Protein AF-0000000070113893 (afdb_homodimer)

Nearest PDB structures (foldseek):
  5xe2-assembly1_A-2  TM=9.029E-01  e=1.747E-07  Mycobacterium tuberculosis H37Rv
  5xe3-assembly1_A  TM=9.022E-01  e=3.429E-07  Mycobacterium tuberculosis H37Rv
  6kyt-assembly2_H  TM=8.142E-01  e=1.243E-06  Mycobacterium tuberculosis H37Rv
  9g2a-assembly1_B  TM=8.245E-01  e=2.158E-06  Staphylococcus aureus subsp. aureus N315
  6a6x-assembly1_B  TM=7.907E-01  e=2.295E-06  Mycobacterium tuberculosis

Structure (mmCIF, N/CA/C/O backbone):
data_AF-0000000070113893-model_v1
#
loop_
_entity.id
_entity.type
_entity.pdbx_description
1 polymer 'mRNA interferase MazF'
#
loop_
_atom_site.group_PDB
_atom_site.id
_atom_site.type_symbol
_atom_site.label_atom_id
_atom_site.label_alt_id
_atom_site.label_comp_id
_atom_site.label_asym_id
_atom_site.label_entity_id
_atom_site.label_seq_id
_atom_site.pdbx_PDB_ins_code
_atom_site.Cartn_x
_atom_site.Cartn_y
_atom_site.Cartn_z
_atom_site.occupancy
_atom_site.B_iso_or_equiv
_atom_site.auth_seq_id
_atom_site.auth_comp_id
_atom_site.auth_asym_id
_atom_site.auth_atom_id
_atom_site.pdbx_PDB_model_num
ATOM 1 N N . MET A 1 1 ? -12.641 7.242 7.609 1 94.5 1 MET A N 1
ATOM 2 C CA . MET A 1 1 ? -11.414 7.66 6.93 1 94.5 1 MET A CA 1
ATOM 3 C C . MET A 1 1 ? -11.633 7.766 5.426 1 94.5 1 MET A C 1
ATOM 5 O O . MET A 1 1 ? -12.039 6.793 4.781 1 94.5 1 MET A O 1
ATOM 9 N N . ARG A 1 2 ? -11.516 9.023 4.98 1 97.25 2 ARG A N 1
ATOM 10 C CA . ARG A 1 2 ? -11.656 9.273 3.551 1 97.25 2 ARG A CA 1
ATOM 11 C C . ARG A 1 2 ? -10.312 9.656 2.93 1 97.25 2 ARG A C 1
ATOM 13 O O . ARG A 1 2 ? -9.461 10.25 3.594 1 97.25 2 ARG A O 1
ATOM 20 N N . ARG A 1 3 ? -10.258 9.297 1.606 1 98.62 3 ARG A N 1
ATOM 21 C CA . ARG A 1 3 ? -9.023 9.625 0.893 1 98.62 3 ARG A CA 1
ATOM 22 C C . ARG A 1 3 ? -8.711 11.109 1.008 1 98.62 3 ARG A C 1
ATOM 24 O O . ARG A 1 3 ? -9.586 11.953 0.825 1 98.62 3 ARG A O 1
ATOM 31 N N . GLY A 1 4 ? -7.484 11.383 1.354 1 98.62 4 GLY A N 1
ATOM 32 C CA . GLY A 1 4 ? -7.039 12.766 1.475 1 98.62 4 GLY A CA 1
ATOM 33 C C . GLY A 1 4 ? -7.168 13.312 2.885 1 98.62 4 GLY A C 1
ATOM 34 O O . GLY A 1 4 ? -6.656 14.391 3.186 1 98.62 4 GLY A O 1
ATOM 35 N N . GLU A 1 5 ? -7.832 12.609 3.756 1 98.56 5 GLU A N 1
ATOM 36 C CA . GLU A 1 5 ? -7.965 13.062 5.137 1 98.56 5 GLU A CA 1
ATOM 37 C C . GLU A 1 5 ? -6.676 12.82 5.922 1 98.56 5 GLU A C 1
ATOM 39 O O . GLU A 1 5 ? -5.98 11.828 5.691 1 98.56 5 GLU A O 1
ATOM 44 N N . ILE A 1 6 ? -6.43 13.703 6.848 1 98.44 6 ILE A N 1
ATOM 45 C CA . ILE A 1 6 ? -5.363 13.555 7.828 1 98.44 6 ILE A CA 1
ATOM 46 C C . ILE A 1 6 ? -5.957 13.18 9.18 1 98.44 6 ILE A C 1
ATOM 48 O O . ILE A 1 6 ? -6.914 13.797 9.641 1 98.44 6 ILE A O 1
ATOM 52 N N . TRP A 1 7 ? -5.359 12.164 9.789 1 97.06 7 TRP A N 1
ATOM 53 C CA . TRP A 1 7 ? -5.848 11.672 11.078 1 97.06 7 TRP A CA 1
ATOM 54 C C . TRP A 1 7 ? -4.711 11.578 12.086 1 97.06 7 TRP A C 1
ATOM 56 O O . TRP A 1 7 ? -3.582 11.234 11.734 1 97.06 7 TRP A O 1
ATOM 66 N N . THR A 1 8 ? -5.008 11.859 13.336 1 95.69 8 THR A N 1
ATOM 67 C CA . THR A 1 8 ? -4.152 11.477 14.453 1 95.69 8 THR A CA 1
ATOM 68 C C . THR A 1 8 ? -4.48 10.062 14.93 1 95.69 8 THR A C 1
ATOM 70 O O . THR A 1 8 ? -5.645 9.742 15.18 1 95.69 8 THR A O 1
ATOM 73 N N . ILE A 1 9 ? -3.418 9.234 14.969 1 94.88 9 ILE A N 1
ATOM 74 C CA . ILE A 1 9 ? -3.605 7.844 15.359 1 94.88 9 ILE A CA 1
ATOM 75 C C . ILE A 1 9 ? -3.279 7.676 16.844 1 94.88 9 ILE A C 1
ATOM 77 O O . ILE A 1 9 ? -2.336 8.289 17.344 1 94.88 9 ILE A O 1
ATOM 81 N N . GLY A 1 10 ? -3.906 6.867 17.5 1 83.75 10 GLY A N 1
ATOM 82 C CA . GLY A 1 10 ? -3.686 6.586 18.922 1 83.75 10 GLY A CA 1
ATOM 83 C C . GLY A 1 10 ? -4.969 6.551 19.719 1 83.75 10 GLY A C 1
ATOM 84 O O . GLY A 1 10 ? -6.035 6.242 19.188 1 83.75 10 GLY A O 1
ATOM 85 N N . ASP A 1 11 ? -4.809 6.379 20.906 1 71.69 11 ASP A N 1
ATOM 86 C CA . ASP A 1 11 ? -5.918 6.59 21.828 1 71.69 11 ASP A CA 1
ATOM 87 C C . ASP A 1 11 ? -5.902 8.008 22.391 1 71.69 11 ASP A C 1
ATOM 89 O O . ASP A 1 11 ? -4.867 8.672 22.375 1 71.69 11 ASP A O 1
ATOM 93 N N . ARG A 1 12 ? -7.16 8.547 22.547 1 59.16 12 ARG A N 1
ATOM 94 C CA . ARG A 1 12 ? -7.367 9.906 23.031 1 59.16 12 ARG A CA 1
ATOM 95 C C . ARG A 1 12 ? -6.352 10.266 24.109 1 59.16 12 ARG A C 1
ATOM 97 O O . ARG A 1 12 ? -5.887 11.406 24.172 1 59.16 12 ARG A O 1
ATOM 104 N N . SER A 1 13 ? -5.906 9.344 24.797 1 64.44 13 SER A N 1
ATOM 105 C CA . SER A 1 13 ? -4.992 9.641 25.906 1 64.44 13 SER A CA 1
ATOM 106 C C . SER A 1 13 ? -3.537 9.5 25.469 1 64.44 13 SER A C 1
ATOM 108 O O . SER A 1 13 ? -2.625 9.922 26.172 1 64.44 13 SER A O 1
ATOM 110 N N . ASP A 1 14 ? -3.26 8.906 24.25 1 62.25 14 ASP A N 1
ATOM 111 C CA . ASP A 1 14 ? -1.919 8.664 23.734 1 62.25 14 ASP A CA 1
ATOM 112 C C . ASP A 1 14 ? -1.884 8.828 22.203 1 62.25 14 ASP A C 1
ATOM 114 O O . ASP A 1 14 ? -1.958 7.844 21.469 1 62.25 14 ASP A O 1
ATOM 118 N N . LEU A 1 15 ? -1.815 10.109 21.797 1 62.75 15 LEU A N 1
ATOM 119 C CA . LEU A 1 15 ? -1.703 10.438 20.375 1 62.75 15 LEU A CA 1
ATOM 120 C C . LEU A 1 15 ? -0.305 10.125 19.859 1 62.75 15 LEU A C 1
ATOM 122 O O . LEU A 1 15 ? 0.69 10.602 20.406 1 62.75 15 LEU A O 1
ATOM 126 N N . ARG A 1 16 ? -0.304 9.43 18.922 1 79 16 ARG A N 1
ATOM 127 C CA . ARG A 1 16 ? 0.988 8.875 18.531 1 79 16 ARG A CA 1
ATOM 128 C C . ARG A 1 16 ? 1.519 9.547 17.266 1 79 16 ARG A C 1
ATOM 130 O O . ARG A 1 16 ? 2.496 10.297 17.328 1 79 16 ARG A O 1
ATOM 137 N N . TYR A 1 17 ? 0.87 9.383 16.203 1 91.06 17 TYR A N 1
ATOM 138 C CA . TYR A 1 17 ? 1.428 9.914 14.961 1 91.06 17 TYR A CA 1
ATOM 139 C C . TYR A 1 17 ? 0.323 10.234 13.961 1 91.06 17 TYR A C 1
ATOM 141 O O . TYR A 1 17 ? -0.841 9.891 14.18 1 91.06 17 TYR A O 1
ATOM 149 N N . ARG A 1 18 ? 0.543 11.141 13.023 1 96.12 18 ARG A N 1
ATOM 150 C CA . ARG A 1 18 ? -0.426 11.547 12.008 1 96.12 18 ARG A CA 1
ATOM 151 C C . ARG A 1 18 ? -0.236 10.75 10.727 1 96.12 18 ARG A C 1
ATOM 153 O O . ARG A 1 18 ? 0.89 10.391 10.367 1 96.12 18 ARG A O 1
ATOM 160 N N . VAL A 1 19 ? -1.363 10.539 10.148 1 98.06 19 VAL A N 1
ATOM 161 C CA . VAL A 1 19 ? -1.312 9.844 8.867 1 98.06 19 VAL A CA 1
ATOM 162 C C . VAL A 1 19 ? -2.225 10.539 7.859 1 98.06 19 VAL A C 1
ATOM 164 O O . VAL A 1 19 ? -3.113 11.305 8.242 1 98.06 19 VAL A O 1
ATOM 167 N N . LEU A 1 20 ? -1.934 10.305 6.602 1 98.75 20 LEU A N 1
ATOM 168 C CA . LEU A 1 20 ? -2.785 10.719 5.492 1 98.75 20 LEU A CA 1
ATOM 169 C C . LEU A 1 20 ? -3.383 9.508 4.781 1 98.75 20 LEU A C 1
ATOM 171 O O . LEU A 1 20 ? -2.666 8.555 4.457 1 98.75 20 LEU A O 1
ATOM 175 N N . VAL A 1 21 ? -4.66 9.5 4.582 1 98.75 21 VAL A N 1
ATOM 176 C CA . VAL A 1 21 ? -5.355 8.406 3.924 1 98.75 21 VAL A CA 1
ATOM 177 C C . VAL A 1 21 ? -5.133 8.484 2.414 1 98.75 21 VAL A C 1
ATOM 179 O O . VAL A 1 21 ? -5.434 9.508 1.79 1 98.75 21 VAL A O 1
ATOM 182 N N . LEU A 1 22 ? -4.641 7.355 1.824 1 98.81 22 LEU A N 1
ATOM 183 C CA . LEU A 1 22 ? -4.293 7.352 0.408 1 98.81 22 LEU A CA 1
ATOM 184 C C . LEU A 1 22 ? -5.281 6.508 -0.392 1 98.81 22 LEU A C 1
ATOM 186 O O . LEU A 1 22 ? -5.488 6.75 -1.582 1 98.81 22 LEU A O 1
ATOM 190 N N . SER A 1 23 ? -5.891 5.469 0.222 1 98.62 23 SER A N 1
ATOM 191 C CA . SER A 1 23 ? -6.746 4.531 -0.498 1 98.62 23 SER A CA 1
ATOM 192 C C . SER A 1 23 ? -8.078 5.172 -0.863 1 98.62 23 SER A C 1
ATOM 194 O O . SER A 1 23 ? -8.523 6.113 -0.201 1 98.62 23 SER A O 1
ATOM 196 N N . ALA A 1 24 ? -8.688 4.641 -1.873 1 98.19 24 ALA A N 1
ATOM 197 C CA . ALA A 1 24 ? -9.922 5.145 -2.461 1 98.19 24 ALA A CA 1
ATOM 198 C C . ALA A 1 24 ? -11.102 4.973 -1.499 1 98.19 24 ALA A C 1
ATOM 200 O O . ALA A 1 24 ? -11.156 3.994 -0.75 1 98.19 24 ALA A O 1
ATOM 201 N N . ASP A 1 25 ? -12.039 5.895 -1.622 1 97.62 25 ASP A N 1
ATOM 202 C CA . ASP A 1 25 ? -13.219 5.848 -0.761 1 97.62 25 ASP A CA 1
ATOM 203 C C . ASP A 1 25 ? -14.039 4.59 -1.03 1 97.62 25 ASP A C 1
ATOM 205 O O . ASP A 1 25 ? -14.664 4.043 -0.118 1 97.62 25 ASP A O 1
ATOM 209 N N . SER A 1 26 ? -14.031 4.141 -2.293 1 95.38 26 SER A N 1
ATOM 210 C CA . SER A 1 26 ? -14.758 2.916 -2.629 1 95.38 26 SER A CA 1
ATOM 211 C C . SER A 1 26 ? -14.234 1.73 -1.82 1 95.38 26 SER A C 1
ATOM 213 O O . SER A 1 26 ? -15 0.825 -1.479 1 95.38 26 SER A O 1
ATOM 215 N N . TYR A 1 27 ? -12.992 1.761 -1.5 1 97.12 27 TYR A N 1
ATOM 216 C CA . TYR A 1 27 ? -12.398 0.753 -0.629 1 97.12 27 TYR A CA 1
ATOM 217 C C . TYR A 1 27 ? -12.641 1.088 0.837 1 97.12 27 TYR A C 1
ATOM 219 O O . TYR A 1 27 ? -13.055 0.228 1.616 1 97.12 27 TYR A O 1
ATOM 227 N N . ASN A 1 28 ? -12.422 2.322 1.231 1 97.44 28 ASN A N 1
ATOM 228 C CA . ASN A 1 28 ? -12.43 2.758 2.623 1 97.44 28 ASN A CA 1
ATOM 229 C C . ASN A 1 28 ? -13.805 2.568 3.258 1 97.44 28 ASN A C 1
ATOM 231 O O . ASN A 1 28 ? -13.922 2.402 4.473 1 97.44 28 ASN A O 1
ATOM 235 N N . GLU A 1 29 ? -14.844 2.59 2.451 1 94.69 29 GLU A N 1
ATOM 236 C CA . GLU A 1 29 ? -16.203 2.578 2.961 1 94.69 29 GLU A CA 1
ATOM 237 C C . GLU A 1 29 ? -16.703 1.151 3.18 1 94.69 29 GLU A C 1
ATOM 239 O O . GLU A 1 29 ? -17.781 0.942 3.74 1 94.69 29 GLU A O 1
ATOM 244 N N . ARG A 1 30 ? -15.938 0.198 2.787 1 91.38 30 ARG A N 1
ATOM 245 C CA . ARG A 1 30 ? -16.312 -1.197 2.988 1 91.38 30 ARG A CA 1
ATOM 246 C C . ARG A 1 30 ? -16.297 -1.562 4.469 1 91.38 30 ARG A C 1
ATOM 248 O O . ARG A 1 30 ? -15.57 -0.944 5.254 1 91.38 30 ARG A O 1
ATOM 255 N N . ASP A 1 31 ? -17.047 -2.646 4.719 1 88.75 31 ASP A N 1
ATOM 256 C CA . ASP A 1 31 ? -17.047 -3.15 6.086 1 88.75 31 ASP A CA 1
ATOM 257 C C . ASP A 1 31 ? -15.664 -3.662 6.477 1 88.75 31 ASP A C 1
ATOM 259 O O . ASP A 1 31 ? -15.031 -4.402 5.719 1 88.75 31 ASP A O 1
ATOM 263 N N . ASN A 1 32 ? -15.125 -3.221 7.57 1 88.06 32 ASN A N 1
ATOM 264 C CA . ASN A 1 32 ? -13.875 -3.695 8.156 1 88.06 32 ASN A CA 1
ATOM 265 C C . ASN A 1 32 ? -12.664 -3.279 7.328 1 88.06 32 ASN A C 1
ATOM 267 O O . ASN A 1 32 ? -11.609 -3.908 7.402 1 88.06 32 ASN A O 1
ATOM 271 N N . ALA A 1 33 ? -13.008 -2.27 6.484 1 90.5 33 ALA A N 1
ATOM 272 C CA . ALA A 1 33 ? -11.891 -1.789 5.672 1 90.5 33 ALA A CA 1
ATOM 273 C C . ALA A 1 33 ? -10.75 -1.282 6.551 1 90.5 33 ALA A C 1
ATOM 275 O O . ALA A 1 33 ? -10.977 -0.818 7.668 1 90.5 33 ALA A O 1
ATOM 276 N N . SER A 1 34 ? -9.555 -1.522 6.133 1 97 34 SER A N 1
ATOM 277 C CA . SER A 1 34 ? -8.336 -0.925 6.668 1 97 34 SER A CA 1
ATOM 278 C C . SER A 1 34 ? -7.656 -0.036 5.633 1 97 34 SER A C 1
ATOM 280 O O . SER A 1 34 ? -6.84 -0.512 4.836 1 97 34 SER A O 1
ATOM 282 N N . PRO A 1 35 ? -8 1.241 5.656 1 98.25 35 PRO A N 1
ATOM 283 C CA . PRO A 1 35 ? -7.434 2.17 4.672 1 98.25 35 PRO A CA 1
ATOM 284 C C . PRO A 1 35 ? -5.91 2.156 4.656 1 98.25 35 PRO A C 1
ATOM 286 O O . PRO A 1 35 ? -5.277 1.897 5.684 1 98.25 35 PRO A O 1
ATOM 289 N N . TYR A 1 36 ? -5.344 2.338 3.477 1 98.69 36 TYR A N 1
ATOM 290 C CA . TYR A 1 36 ? -3.91 2.586 3.359 1 98.69 36 TYR A CA 1
ATOM 291 C C . TYR A 1 36 ? -3.574 4.023 3.732 1 98.69 36 TYR A C 1
ATOM 293 O O . TYR A 1 36 ? -4.113 4.965 3.145 1 98.69 36 TYR A O 1
ATOM 301 N N . CYS A 1 37 ? -2.676 4.168 4.707 1 98.62 37 CYS A N 1
ATOM 302 C CA . CYS A 1 37 ? -2.305 5.477 5.234 1 98.62 37 CYS A CA 1
ATOM 303 C C . CYS A 1 37 ? -0.79 5.648 5.246 1 98.62 37 CYS A C 1
ATOM 305 O O . CYS A 1 37 ? -0.056 4.703 5.551 1 98.62 37 CYS A O 1
ATOM 307 N N . ALA A 1 38 ? -0.405 6.789 4.871 1 98.62 38 ALA A N 1
ATOM 308 C CA . ALA A 1 38 ? 1.016 7.125 4.941 1 98.62 38 ALA A CA 1
ATOM 309 C C . ALA A 1 38 ? 1.305 8.047 6.121 1 98.62 38 ALA A C 1
ATOM 311 O O . ALA A 1 38 ? 0.523 8.961 6.41 1 98.62 38 ALA A O 1
ATOM 312 N N . PRO A 1 39 ? 2.416 7.852 6.816 1 97.56 39 PRO A N 1
ATOM 313 C CA . PRO A 1 39 ? 2.76 8.734 7.934 1 97.56 39 PRO A CA 1
ATOM 314 C C . PRO A 1 39 ? 3.17 10.133 7.477 1 97.56 39 PRO A C 1
ATOM 316 O O . PRO A 1 39 ? 3.682 10.297 6.367 1 97.56 39 PRO A O 1
ATOM 319 N N . ILE A 1 40 ? 2.873 11.039 8.297 1 97.25 40 ILE A N 1
ATOM 320 C CA . ILE A 1 40 ? 3.35 12.406 8.133 1 97.25 40 ILE A CA 1
ATOM 321 C C . ILE A 1 40 ? 4.461 12.695 9.141 1 97.25 40 ILE A C 1
ATOM 323 O O . ILE A 1 40 ? 4.266 12.555 10.352 1 97.25 40 ILE A O 1
ATOM 327 N N . VAL A 1 41 ? 5.645 12.984 8.672 1 94.25 41 VAL A N 1
ATOM 328 C CA . VAL A 1 41 ? 6.777 13.258 9.547 1 94.25 41 VAL A CA 1
ATOM 329 C C . VAL A 1 41 ? 7.188 14.727 9.422 1 94.25 41 VAL A C 1
ATOM 331 O O . VAL A 1 41 ? 6.77 15.414 8.484 1 94.25 41 VAL A O 1
ATOM 334 N N . ARG A 1 42 ? 7.953 15.203 10.375 1 89 42 ARG A N 1
ATOM 335 C CA . ARG A 1 42 ? 8.43 16.578 10.352 1 89 42 ARG A CA 1
ATOM 336 C C . ARG A 1 42 ? 9.477 16.781 9.266 1 89 42 ARG A C 1
ATOM 338 O O . ARG A 1 42 ? 10.312 15.906 9.031 1 89 42 ARG A O 1
ATOM 345 N N . GLN A 1 43 ? 9.32 17.859 8.531 1 78 43 GLN A N 1
ATOM 346 C CA . GLN A 1 43 ? 10.344 18.203 7.547 1 78 43 GLN A CA 1
ATOM 347 C C . GLN A 1 43 ? 11.625 18.672 8.227 1 78 43 GLN A C 1
ATOM 349 O O . GLN A 1 43 ? 11.594 19.516 9.117 1 78 43 GLN A O 1
ATOM 354 N N . ARG A 1 44 ? 12.797 17.938 8.203 1 70.06 44 ARG A N 1
ATOM 355 C CA . ARG A 1 44 ? 14.062 18.219 8.883 1 70.06 44 ARG A CA 1
ATOM 356 C C . ARG A 1 44 ? 14.867 19.266 8.141 1 70.06 44 ARG A C 1
ATOM 358 O O . ARG A 1 44 ? 16.094 19.312 8.25 1 70.06 44 ARG A O 1
ATOM 365 N N . GLY A 1 45 ? 14.312 20.25 7.707 1 66.88 45 GLY A N 1
ATOM 366 C CA . GLY A 1 45 ? 15.102 21.359 7.18 1 66.88 45 GLY A CA 1
ATOM 367 C C . GLY A 1 45 ? 15.758 21.031 5.848 1 66.88 45 GLY A C 1
ATOM 368 O O . GLY A 1 45 ? 16.438 21.875 5.27 1 66.88 45 GLY A O 1
ATOM 369 N N . VAL A 1 46 ? 15.781 19.797 5.496 1 61.34 46 VAL A N 1
ATOM 370 C CA . VAL A 1 46 ? 16.469 19.422 4.266 1 61.34 46 VAL A CA 1
ATOM 371 C C . VAL A 1 46 ? 15.586 19.766 3.062 1 61.34 46 VAL A C 1
ATOM 373 O O . VAL A 1 46 ? 14.367 19.609 3.113 1 61.34 46 VAL A O 1
ATOM 376 N N . THR A 1 47 ? 16.219 20.422 2.131 1 67.56 47 THR A N 1
ATOM 377 C CA . THR A 1 47 ? 15.547 20.906 0.933 1 67.56 47 THR A CA 1
ATOM 378 C C . THR A 1 47 ? 15.195 19.734 0.005 1 67.56 47 THR A C 1
ATOM 380 O O . THR A 1 47 ? 14.148 19.75 -0.648 1 67.56 47 THR A O 1
ATOM 383 N N . GLU A 1 48 ? 15.992 18.703 0.026 1 84.31 48 GLU A N 1
ATOM 384 C CA . GLU A 1 48 ? 15.703 17.641 -0.933 1 84.31 48 GLU A CA 1
ATOM 385 C C . GLU A 1 48 ? 15.039 16.453 -0.252 1 84.31 48 GLU A C 1
ATOM 387 O O . GLU A 1 48 ? 15.594 15.867 0.675 1 84.31 48 GLU A O 1
ATOM 392 N N . LEU A 1 49 ? 13.898 16.219 -0.675 1 88.44 49 LEU A N 1
ATOM 393 C CA . LEU A 1 49 ? 13.148 15.109 -0.103 1 88.44 49 LEU A CA 1
ATOM 394 C C . LEU A 1 49 ? 13.508 13.797 -0.799 1 88.44 49 LEU A C 1
ATOM 396 O O . LEU A 1 49 ? 13.812 13.789 -1.995 1 88.44 49 LEU A O 1
ATOM 400 N N . PRO A 1 50 ? 13.609 12.766 0.018 1 87.81 50 PRO A N 1
ATOM 401 C CA . PRO A 1 50 ? 13.789 11.469 -0.645 1 87.81 50 PRO A CA 1
ATOM 402 C C . PRO A 1 50 ? 12.656 11.141 -1.612 1 87.81 50 PRO A C 1
ATOM 404 O O . PRO A 1 50 ? 11.602 11.789 -1.583 1 87.81 50 PRO A O 1
ATOM 407 N N . PRO A 1 51 ? 12.953 10.164 -2.477 1 91.12 51 PRO A N 1
ATOM 408 C CA . PRO A 1 51 ? 11.883 9.719 -3.365 1 91.12 51 PRO A CA 1
ATOM 409 C C . PRO A 1 51 ? 10.633 9.273 -2.605 1 91.12 51 PRO A C 1
ATOM 411 O O . PRO A 1 51 ? 10.734 8.766 -1.485 1 91.12 51 PRO A O 1
ATOM 414 N N . TYR A 1 52 ? 9.453 9.586 -3.043 1 95.56 52 TYR A N 1
ATOM 415 C CA . TYR A 1 52 ? 8.141 9.156 -2.572 1 95.56 52 TYR A CA 1
ATOM 416 C C . TYR A 1 52 ? 7.711 9.961 -1.348 1 95.56 52 TYR A C 1
ATOM 418 O O . TYR A 1 52 ? 6.754 9.594 -0.665 1 95.56 52 TYR A O 1
ATOM 426 N N . ALA A 1 53 ? 8.539 10.922 -0.956 1 96.38 53 ALA A N 1
ATOM 427 C CA . ALA A 1 53 ? 8.133 11.875 0.075 1 96.38 53 ALA A CA 1
ATOM 428 C C . ALA A 1 53 ? 7.531 13.133 -0.546 1 96.38 53 ALA A C 1
ATOM 430 O O . ALA A 1 53 ? 8.07 13.68 -1.511 1 96.38 53 ALA A O 1
ATOM 431 N N . VAL A 1 54 ? 6.406 13.531 0.001 1 97.25 54 VAL A N 1
ATOM 432 C CA . VAL A 1 54 ? 5.703 14.695 -0.526 1 97.25 54 VAL A CA 1
ATOM 433 C C . VAL A 1 54 ? 5.484 15.719 0.588 1 97.25 54 VAL A C 1
ATOM 435 O O . VAL A 1 54 ? 4.824 15.422 1.588 1 97.25 54 VAL A O 1
ATOM 438 N N . ALA A 1 55 ? 6.012 16.906 0.383 1 96.5 55 ALA A N 1
ATOM 439 C CA . ALA A 1 55 ? 5.816 17.969 1.354 1 96.5 55 ALA A CA 1
ATOM 440 C C . ALA A 1 55 ? 4.41 18.562 1.253 1 96.5 55 ALA A C 1
ATOM 442 O O . ALA A 1 55 ? 3.939 18.875 0.157 1 96.5 55 ALA A O 1
ATOM 443 N N . LEU A 1 56 ? 3.787 18.625 2.439 1 96.69 56 LEU A N 1
ATOM 444 C CA . LEU A 1 56 ? 2.549 19.391 2.494 1 96.69 56 LEU A CA 1
ATOM 445 C C . LEU A 1 56 ? 2.832 20.891 2.432 1 96.69 56 LEU A C 1
ATOM 447 O O . LEU A 1 56 ? 3.971 21.312 2.633 1 96.69 56 LEU A O 1
ATOM 451 N N . THR A 1 57 ? 1.779 21.625 2.023 1 95.19 57 THR A N 1
ATOM 452 C CA . THR A 1 57 ? 1.958 23.062 1.841 1 95.19 57 THR A CA 1
ATOM 453 C C . THR A 1 57 ? 1.257 23.828 2.951 1 95.19 57 THR A C 1
ATOM 455 O O . THR A 1 57 ? 0.569 23.25 3.789 1 95.19 57 THR A O 1
ATOM 458 N N . GLU A 1 58 ? 1.438 25.141 2.943 1 95.19 58 GLU A N 1
ATOM 459 C CA . GLU A 1 58 ? 0.837 26.016 3.943 1 95.19 58 GLU A CA 1
ATOM 460 C C . GLU A 1 58 ? -0.686 26.016 3.844 1 95.19 58 GLU A C 1
ATOM 462 O O . GLU A 1 58 ? -1.379 26.391 4.793 1 95.19 58 GLU A O 1
ATOM 467 N N . GLN A 1 59 ? -1.209 25.625 2.707 1 97.44 59 GLN A N 1
ATOM 468 C CA . GLN A 1 59 ? -2.652 25.609 2.5 1 97.44 59 GLN A CA 1
ATOM 469 C C . GLN A 1 59 ? -3.27 24.328 3.057 1 97.44 59 GLN A C 1
ATOM 471 O O . GLN A 1 59 ? -4.492 24.219 3.154 1 97.44 59 GLN A O 1
ATOM 476 N N . ASP A 1 60 ? -2.404 23.375 3.404 1 98 60 ASP A N 1
ATOM 477 C CA . ASP A 1 60 ? -2.881 22.141 4.031 1 98 60 ASP A CA 1
ATOM 478 C C . ASP A 1 60 ? -3.131 22.344 5.523 1 98 60 ASP A C 1
ATOM 480 O O . ASP A 1 60 ? -2.662 23.328 6.109 1 98 60 ASP A O 1
ATOM 484 N N . PRO A 1 61 ? -3.9 21.391 6.125 1 97.38 61 PRO A N 1
ATOM 485 C CA . PRO A 1 61 ? -4.297 21.594 7.52 1 97.38 61 PRO A CA 1
ATOM 486 C C . PRO A 1 61 ? -3.111 21.547 8.484 1 97.38 61 PRO A C 1
ATOM 488 O O . PRO A 1 61 ? -3.193 22.078 9.594 1 97.38 61 PRO A O 1
ATOM 491 N N . ILE A 1 62 ? -2.07 20.781 8.094 1 95.62 62 ILE A N 1
ATOM 492 C CA . ILE A 1 62 ? -0.857 20.734 8.898 1 95.62 62 ILE A CA 1
ATOM 493 C C . ILE A 1 62 ? 0.37 20.812 7.996 1 95.62 62 ILE A C 1
ATOM 495 O O . ILE A 1 62 ? 0.26 20.656 6.777 1 95.62 62 ILE A O 1
ATOM 499 N N . THR A 1 63 ? 1.496 21.062 8.656 1 93.56 63 THR A N 1
ATOM 500 C CA . THR A 1 63 ? 2.77 20.969 7.953 1 93.56 63 THR A CA 1
ATOM 501 C C . THR A 1 63 ? 3.377 19.578 8.117 1 93.56 63 THR A C 1
ATOM 503 O O . THR A 1 63 ? 3.018 18.844 9.047 1 93.56 63 THR A O 1
ATOM 506 N N . GLY A 1 64 ? 4.219 19.266 7.148 1 95.38 64 GLY A N 1
ATOM 507 C CA . GLY A 1 64 ? 4.887 17.984 7.25 1 95.38 64 GLY A CA 1
ATOM 508 C C . GLY A 1 64 ? 5.145 17.344 5.902 1 95.38 64 GLY A C 1
ATOM 509 O O . GLY A 1 64 ? 4.895 17.953 4.859 1 95.38 64 GLY A O 1
ATOM 510 N N . VAL A 1 65 ? 5.773 16.188 6 1 96.81 65 VAL A N 1
ATOM 511 C CA . VAL A 1 65 ? 6.121 15.391 4.824 1 96.81 65 VAL A CA 1
ATOM 512 C C . VAL A 1 65 ? 5.422 14.031 4.887 1 96.81 65 VAL A C 1
ATOM 514 O O . VAL A 1 65 ? 5.547 13.312 5.879 1 96.81 65 VAL A O 1
ATOM 517 N N . VAL A 1 66 ? 4.645 13.758 3.883 1 98 66 VAL A N 1
ATOM 518 C CA . VAL A 1 66 ? 3.992 12.453 3.762 1 98 66 VAL A CA 1
ATOM 519 C C . VAL A 1 66 ? 4.953 11.453 3.129 1 98 66 VAL A C 1
ATOM 521 O O . VAL A 1 66 ? 5.492 11.695 2.047 1 98 66 VAL A O 1
ATOM 524 N N . VAL A 1 67 ? 5.191 10.359 3.848 1 97.19 67 VAL A N 1
ATOM 525 C CA . VAL A 1 67 ? 6.102 9.344 3.334 1 97.19 67 VAL A CA 1
ATOM 526 C C . VAL A 1 67 ? 5.305 8.188 2.725 1 97.19 67 VAL A C 1
ATOM 528 O O . VAL A 1 67 ? 4.977 7.219 3.414 1 97.19 67 VAL A O 1
ATOM 531 N N . VAL A 1 68 ? 5.094 8.25 1.407 1 98.38 68 VAL A N 1
ATOM 532 C CA . VAL A 1 68 ? 4.16 7.395 0.675 1 98.38 68 VAL A CA 1
ATOM 533 C C . VAL A 1 68 ? 4.641 5.945 0.717 1 98.38 68 VAL A C 1
ATOM 535 O O . VAL A 1 68 ? 3.836 5.023 0.851 1 98.38 68 VAL A O 1
ATOM 538 N N . ASN A 1 69 ? 5.973 5.723 0.643 1 97.62 69 ASN A N 1
ATOM 539 C CA . ASN A 1 69 ? 6.5 4.359 0.612 1 97.62 69 ASN A CA 1
ATOM 540 C C . ASN A 1 69 ? 6.582 3.762 2.014 1 97.62 69 ASN A C 1
ATOM 542 O O . ASN A 1 69 ? 7.277 2.766 2.225 1 97.62 69 ASN A O 1
ATOM 546 N N . ARG A 1 70 ? 5.922 4.312 2.928 1 97.06 70 ARG A N 1
ATOM 547 C CA . ARG A 1 70 ? 5.77 3.746 4.262 1 97.06 70 ARG A CA 1
ATOM 548 C C . ARG A 1 70 ? 4.297 3.572 4.617 1 97.06 70 ARG A C 1
ATOM 550 O O . ARG A 1 70 ? 3.947 3.408 5.789 1 97.06 70 ARG A O 1
ATOM 557 N N . MET A 1 71 ? 3.473 3.604 3.619 1 98.25 71 MET A N 1
ATOM 558 C CA . MET A 1 71 ? 2.045 3.428 3.865 1 98.25 71 MET A CA 1
ATOM 559 C C . MET A 1 71 ? 1.753 2.033 4.41 1 98.25 71 MET A C 1
ATOM 561 O O . MET A 1 71 ? 2.439 1.071 4.066 1 98.25 71 MET A O 1
ATOM 565 N N . ARG A 1 72 ? 0.761 1.962 5.23 1 97.44 72 ARG A N 1
ATOM 566 C CA . ARG A 1 72 ? 0.254 0.723 5.812 1 97.44 72 ARG A CA 1
ATOM 567 C C . ARG A 1 72 ? -1.263 0.771 5.965 1 97.44 72 ARG A C 1
ATOM 569 O O . ARG A 1 72 ? -1.869 1.84 5.867 1 97.44 72 ARG A O 1
ATOM 576 N N . ARG A 1 73 ? -1.775 -0.35 6.117 1 97.62 73 ARG A N 1
ATOM 577 C CA . ARG A 1 73 ? -3.207 -0.429 6.391 1 97.62 73 ARG A CA 1
ATOM 578 C C . ARG A 1 73 ? -3.5 -0.158 7.863 1 97.62 73 ARG A C 1
ATOM 580 O O . ARG A 1 73 ? -2.834 -0.704 8.742 1 97.62 73 ARG A O 1
ATOM 587 N N . LEU A 1 74 ? -4.469 0.621 8.078 1 95.62 74 LEU A N 1
ATOM 588 C CA . LEU A 1 74 ? -4.918 0.925 9.438 1 95.62 74 LEU A CA 1
ATOM 589 C C . LEU A 1 74 ? -6.434 0.804 9.547 1 95.62 74 LEU A C 1
ATOM 591 O O . LEU A 1 74 ? -7.168 1.4 8.75 1 95.62 74 LEU A O 1
ATOM 595 N N . PRO A 1 75 ? -6.844 0.026 10.555 1 94.06 75 PRO A N 1
ATOM 596 C CA . PRO A 1 75 ? -8.289 0.085 10.758 1 94.06 75 PRO A CA 1
ATOM 597 C C . PRO A 1 75 ? -8.773 1.479 11.156 1 94.06 75 PRO A C 1
ATOM 599 O O . PRO A 1 75 ? -8.086 2.189 11.891 1 94.06 75 PRO A O 1
ATOM 602 N N . ALA A 1 76 ? -9.922 1.806 10.711 1 90.81 76 ALA A N 1
ATOM 603 C CA . ALA A 1 76 ? -10.453 3.141 10.969 1 90.81 76 ALA A CA 1
ATOM 604 C C . ALA A 1 76 ? -10.609 3.389 12.461 1 90.81 76 ALA A C 1
ATOM 606 O O . ALA A 1 76 ? -10.531 4.531 12.922 1 90.81 76 ALA A O 1
ATOM 607 N N . SER A 1 77 ? -10.711 2.32 13.242 1 90.31 77 SER A N 1
ATOM 608 C CA . SER A 1 77 ? -10.977 2.408 14.68 1 90.31 77 SER A CA 1
ATOM 609 C C . SER A 1 77 ? -9.789 3.008 15.422 1 90.31 77 SER A C 1
ATOM 611 O O . SER A 1 77 ? -9.93 3.49 16.547 1 90.31 77 SER A O 1
ATOM 613 N N . VAL A 1 78 ? -8.633 3.053 14.828 1 91.38 78 VAL A N 1
ATOM 614 C CA . VAL A 1 78 ? -7.453 3.564 15.531 1 91.38 78 VAL A CA 1
ATOM 615 C C . VAL A 1 78 ? -7.336 5.07 15.312 1 91.38 78 VAL A C 1
ATOM 617 O O . VAL A 1 78 ? -6.438 5.715 15.852 1 91.38 78 VAL A O 1
ATOM 620 N N . GLY A 1 79 ? -8.227 5.598 14.43 1 93.12 79 GLY A N 1
ATOM 621 C CA . GLY A 1 79 ? -8.234 7.035 14.219 1 93.12 79 GLY A CA 1
ATOM 622 C C . GLY A 1 79 ? -8.828 7.809 15.383 1 93.12 79 GLY A C 1
ATOM 623 O O . GLY A 1 79 ? -10.031 7.766 15.617 1 93.12 79 GLY A O 1
ATOM 624 N N . ALA A 1 80 ? -8.008 8.492 16.062 1 92.62 80 ALA A N 1
ATOM 625 C CA . ALA A 1 80 ? -8.453 9.211 17.266 1 92.62 80 ALA A CA 1
ATOM 626 C C . ALA A 1 80 ? -9.102 10.547 16.891 1 92.62 80 ALA A C 1
ATOM 628 O O . ALA A 1 80 ? -10.109 10.93 17.484 1 92.62 80 ALA A O 1
ATOM 629 N N . GLU A 1 81 ? -8.438 11.305 15.93 1 92.94 81 GLU A N 1
ATOM 630 C CA . GLU A 1 81 ? -8.906 12.641 15.586 1 92.94 81 GLU A CA 1
ATOM 631 C C . GLU A 1 81 ? -8.672 12.945 14.109 1 92.94 81 GLU A C 1
ATOM 633 O O . GLU A 1 81 ? -7.566 12.758 13.602 1 92.94 81 GLU A O 1
ATOM 638 N N . ARG A 1 82 ? -9.742 13.438 13.5 1 95.94 82 ARG A N 1
ATOM 639 C CA . ARG A 1 82 ? -9.609 13.953 12.141 1 95.94 82 ARG A CA 1
ATOM 640 C C . ARG A 1 82 ? -9.109 15.391 12.148 1 95.94 82 ARG A C 1
ATOM 642 O O . ARG A 1 82 ? -9.766 16.281 12.695 1 95.94 82 ARG A O 1
ATOM 649 N N . ILE A 1 83 ? -8.047 15.602 11.523 1 96.75 83 ILE A N 1
ATOM 650 C CA . ILE A 1 83 ? -7.441 16.922 11.516 1 96.75 83 ILE A CA 1
ATOM 651 C C . ILE A 1 83 ? -8 17.75 10.359 1 96.75 83 ILE A C 1
ATOM 653 O O . ILE A 1 83 ? -8.266 18.938 10.5 1 96.75 83 ILE A O 1
ATOM 657 N N . GLY A 1 84 ? -8.133 17.125 9.227 1 98 84 GLY A N 1
ATOM 658 C CA . GLY A 1 84 ? -8.586 17.797 8.023 1 98 84 GLY A CA 1
ATOM 659 C C . GLY A 1 84 ? -8.281 17.031 6.75 1 98 84 GLY A C 1
ATOM 660 O O . GLY A 1 84 ? -8 15.828 6.801 1 98 84 GLY A O 1
ATOM 661 N N . MET A 1 85 ? -8.5 17.797 5.613 1 98.38 85 MET A N 1
ATOM 662 C CA . MET A 1 85 ? -8.258 17.234 4.285 1 98.38 85 MET A CA 1
ATOM 663 C C . MET A 1 85 ? -7.203 18.047 3.539 1 98.38 85 MET A C 1
ATOM 665 O O . MET A 1 85 ? -7.227 19.281 3.564 1 98.38 85 MET A O 1
ATOM 669 N N . VAL A 1 86 ? -6.328 17.312 2.904 1 98.69 86 VAL A N 1
ATOM 670 C CA . VAL A 1 86 ? -5.312 18.016 2.133 1 98.69 86 VAL A CA 1
ATOM 671 C C . VAL A 1 86 ? -5.957 18.703 0.923 1 98.69 86 VAL A C 1
ATOM 673 O O . VAL A 1 86 ? -7.059 18.328 0.512 1 98.69 86 VAL A O 1
ATOM 676 N N . THR A 1 87 ? -5.215 19.703 0.39 1 98.44 87 THR A N 1
ATOM 677 C CA . THR A 1 87 ? -5.68 20.391 -0.812 1 98.44 87 THR A CA 1
ATOM 678 C C . THR A 1 87 ? -5.641 19.453 -2.016 1 98.44 87 THR A C 1
ATOM 680 O O . THR A 1 87 ? -4.945 18.438 -1.998 1 98.44 87 THR A O 1
ATOM 683 N N . GLY A 1 88 ? -6.395 19.812 -3.074 1 98 88 GLY A N 1
ATOM 684 C CA . GLY A 1 88 ? -6.336 19.078 -4.328 1 98 88 GLY A CA 1
ATOM 685 C C . GLY A 1 88 ? -4.941 19.031 -4.922 1 98 88 GLY A C 1
ATOM 686 O O . GLY A 1 88 ? -4.547 18.016 -5.504 1 98 88 GLY A O 1
ATOM 687 N N . ALA A 1 89 ? -4.238 20.156 -4.758 1 98.19 89 ALA A N 1
ATOM 688 C CA . ALA A 1 89 ? -2.877 20.219 -5.285 1 98.19 89 ALA A CA 1
ATOM 689 C C . ALA A 1 89 ? -1.967 19.234 -4.566 1 98.19 89 ALA A C 1
ATOM 691 O O . ALA A 1 89 ? -1.181 18.531 -5.207 1 98.19 89 ALA A O 1
ATOM 692 N N . SER A 1 90 ? -2.08 19.156 -3.25 1 98.25 90 SER A N 1
ATOM 693 C CA . SER A 1 90 ? -1.285 18.188 -2.49 1 98.25 90 SER A CA 1
ATOM 694 C C . SER A 1 90 ? -1.684 16.766 -2.82 1 98.25 90 SER A C 1
ATOM 696 O O . SER A 1 90 ? -0.823 15.883 -2.965 1 98.25 90 SER A O 1
ATOM 698 N N . MET A 1 91 ? -2.957 16.578 -2.982 1 98.31 91 MET A N 1
ATOM 699 C CA . MET A 1 91 ? -3.422 15.234 -3.316 1 98.31 91 MET A CA 1
ATOM 700 C C . MET A 1 91 ? -2.887 14.797 -4.676 1 98.31 91 MET A C 1
ATOM 702 O O . MET A 1 91 ? -2.59 13.617 -4.879 1 98.31 91 MET A O 1
ATOM 706 N N . ALA A 1 92 ? -2.779 15.734 -5.613 1 98.25 92 ALA A N 1
ATOM 707 C CA . ALA A 1 92 ? -2.244 15.422 -6.934 1 98.25 92 ALA A CA 1
ATOM 708 C C . ALA A 1 92 ? -0.789 14.969 -6.84 1 98.25 92 ALA A C 1
ATOM 710 O O . ALA A 1 92 ? -0.386 14.016 -7.508 1 98.25 92 ALA A O 1
ATOM 711 N N . ARG A 1 93 ? -0.03 15.617 -6.027 1 98.06 93 ARG A N 1
ATOM 712 C CA . ARG A 1 93 ? 1.368 15.242 -5.844 1 98.06 93 ARG A CA 1
ATOM 713 C C . ARG A 1 93 ? 1.487 13.891 -5.16 1 98.06 93 ARG A C 1
ATOM 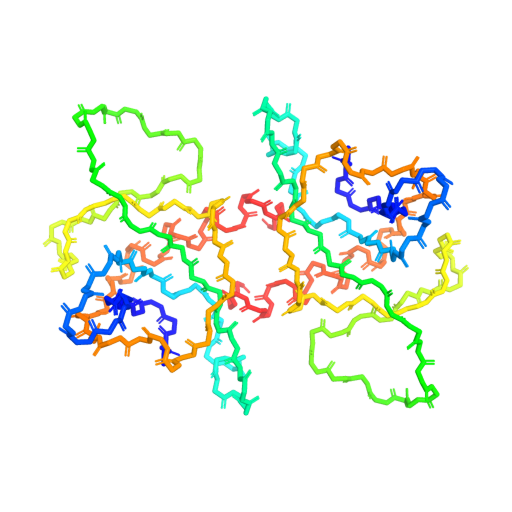715 O O . ARG A 1 93 ? 2.359 13.086 -5.504 1 98.06 93 ARG A O 1
ATOM 722 N N . LEU A 1 94 ? 0.613 13.656 -4.207 1 98.56 94 LEU A N 1
ATOM 723 C CA . LEU A 1 94 ? 0.599 12.375 -3.521 1 98.56 94 LEU A CA 1
ATOM 724 C C . LEU A 1 94 ? 0.215 11.25 -4.48 1 98.56 94 LEU A C 1
ATOM 726 O O . LEU A 1 94 ? 0.807 10.164 -4.445 1 98.56 94 LEU A O 1
ATOM 730 N N . THR A 1 95 ? -0.755 11.562 -5.328 1 98.12 95 THR A N 1
ATOM 731 C CA . THR A 1 95 ? -1.182 10.609 -6.348 1 98.12 95 THR A CA 1
ATOM 732 C C . THR A 1 95 ? -0.028 10.266 -7.285 1 98.12 95 THR A C 1
ATOM 734 O O . THR A 1 95 ? 0.171 9.102 -7.637 1 98.12 95 THR A O 1
ATOM 737 N N . GLU A 1 96 ? 0.745 11.234 -7.656 1 98.06 96 GLU A N 1
ATOM 738 C CA . GLU A 1 96 ? 1.901 11.008 -8.516 1 98.06 96 GLU A CA 1
ATOM 739 C C . GLU A 1 96 ? 2.949 10.148 -7.82 1 98.06 96 GLU A C 1
ATOM 741 O O . GLU A 1 96 ? 3.57 9.289 -8.445 1 98.06 96 GLU A O 1
ATOM 746 N N . ALA A 1 97 ? 3.143 10.414 -6.559 1 98.12 97 ALA A N 1
ATOM 747 C CA . ALA A 1 97 ? 4.086 9.609 -5.789 1 98.12 97 ALA A CA 1
ATOM 748 C C . ALA A 1 97 ? 3.645 8.148 -5.73 1 98.12 97 ALA A C 1
ATOM 750 O O . ALA A 1 97 ? 4.469 7.238 -5.844 1 98.12 97 A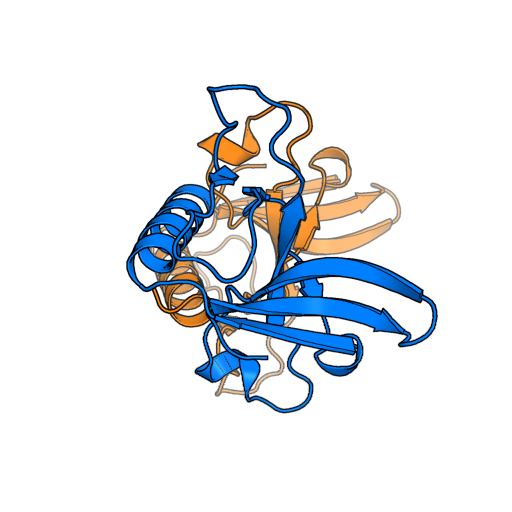LA A O 1
ATOM 751 N N . VAL A 1 98 ? 2.33 7.926 -5.574 1 98.44 98 VAL A N 1
ATOM 752 C CA . VAL A 1 98 ? 1.796 6.57 -5.555 1 98.44 98 VAL A CA 1
ATOM 753 C C . VAL A 1 98 ? 1.978 5.922 -6.926 1 98.44 98 VAL A C 1
ATOM 755 O O . VAL A 1 98 ? 2.369 4.758 -7.023 1 98.44 98 VAL A O 1
ATOM 758 N N . ARG A 1 99 ? 1.764 6.695 -7.988 1 97.88 99 ARG A N 1
ATOM 759 C CA . ARG A 1 99 ? 1.966 6.191 -9.344 1 97.88 99 ARG A CA 1
ATOM 760 C C . ARG A 1 99 ? 3.412 5.754 -9.555 1 97.88 99 ARG A C 1
ATOM 762 O O . ARG A 1 99 ? 3.666 4.695 -10.133 1 97.88 99 ARG A O 1
ATOM 769 N N . ASP A 1 100 ? 4.324 6.547 -9.086 1 97.19 100 ASP A N 1
ATOM 770 C CA . ASP A 1 100 ? 5.742 6.227 -9.219 1 97.19 100 ASP A CA 1
ATOM 771 C C . ASP A 1 100 ? 6.094 4.957 -8.445 1 97.19 100 ASP A C 1
ATOM 773 O O . ASP A 1 100 ? 6.848 4.113 -8.93 1 97.19 100 ASP A O 1
ATOM 777 N N . LEU A 1 101 ? 5.516 4.801 -7.215 1 98.06 101 LEU A N 1
ATOM 778 C CA . LEU A 1 101 ? 5.801 3.684 -6.324 1 98.06 101 LEU A CA 1
ATOM 779 C C . LEU A 1 101 ? 5.359 2.363 -6.953 1 98.06 101 LEU A C 1
ATOM 781 O O . LEU A 1 101 ? 6 1.329 -6.746 1 98.06 101 LEU A O 1
ATOM 785 N N . PHE A 1 102 ? 4.293 2.42 -7.832 1 97.94 102 PHE A N 1
ATOM 786 C CA . PHE A 1 102 ? 3.742 1.185 -8.383 1 97.94 102 PHE A CA 1
ATOM 787 C C . PHE A 1 102 ? 3.887 1.155 -9.898 1 97.94 102 PHE A C 1
ATOM 789 O O . PHE A 1 102 ? 3.283 0.314 -10.57 1 97.94 102 PHE A O 1
ATOM 796 N N . GLU A 1 103 ? 4.723 2.078 -10.414 1 93.06 103 GLU A N 1
ATOM 797 C CA . GLU A 1 103 ? 4.98 2.125 -11.852 1 93.06 103 GLU A CA 1
ATOM 798 C C . GLU A 1 103 ? 3.678 2.184 -12.648 1 93.06 103 GLU A C 1
ATOM 800 O O . GLU A 1 103 ? 3.447 1.36 -13.531 1 93.06 103 GLU A O 1
ATOM 805 N N . LEU A 1 104 ? 2.871 3.125 -12.25 1 88.81 104 LEU A N 1
ATOM 806 C CA . LEU A 1 104 ? 1.574 3.277 -12.898 1 88.81 104 LEU A CA 1
ATOM 807 C C . LEU A 1 104 ? 1.584 4.461 -13.867 1 88.81 104 LEU A C 1
ATOM 809 O O . LEU A 1 104 ? 2.373 5.395 -13.703 1 88.81 104 LEU A O 1
ATOM 813 N N . MET B 1 1 ? 13.867 -8.812 -5.301 1 94.56 1 MET B N 1
ATOM 814 C CA . MET B 1 1 ? 12.438 -8.781 -5.59 1 94.56 1 MET B CA 1
ATOM 815 C C . MET B 1 1 ? 12.117 -7.711 -6.629 1 94.56 1 MET B C 1
ATOM 817 O O . MET B 1 1 ? 12.398 -6.527 -6.418 1 94.56 1 MET B O 1
ATOM 821 N N . ARG B 1 2 ? 11.672 -8.219 -7.797 1 97.25 2 ARG B N 1
ATOM 822 C CA . ARG B 1 2 ? 11.281 -7.324 -8.875 1 97.25 2 ARG B CA 1
ATOM 823 C C . ARG B 1 2 ? 9.766 -7.336 -9.078 1 97.25 2 ARG B C 1
ATOM 825 O O . ARG B 1 2 ? 9.109 -8.352 -8.844 1 97.25 2 ARG B O 1
ATOM 832 N N . ARG B 1 3 ? 9.328 -6.195 -9.531 1 98.62 3 ARG B N 1
ATOM 833 C CA . ARG B 1 3 ? 7.898 -6.086 -9.789 1 98.62 3 ARG B CA 1
ATOM 834 C C . ARG B 1 3 ? 7.418 -7.215 -10.695 1 98.62 3 ARG B C 1
ATOM 836 O O . ARG B 1 3 ? 8.047 -7.516 -11.711 1 98.62 3 ARG B O 1
ATOM 843 N N . GLY B 1 4 ? 6.34 -7.816 -10.281 1 98.62 4 GLY B N 1
ATOM 844 C CA . GLY B 1 4 ? 5.758 -8.891 -11.062 1 98.62 4 GLY B CA 1
ATOM 845 C C . GLY B 1 4 ? 6.262 -10.266 -10.664 1 98.62 4 GLY B C 1
ATOM 846 O O . GLY B 1 4 ? 5.723 -11.289 -11.102 1 98.62 4 GLY B O 1
ATOM 847 N N . GLU B 1 5 ? 7.285 -10.344 -9.844 1 98.56 5 GLU B N 1
ATOM 848 C CA . GLU B 1 5 ? 7.801 -11.633 -9.398 1 98.56 5 GLU B CA 1
ATOM 849 C C . GLU B 1 5 ? 6.906 -12.242 -8.32 1 98.56 5 GLU B C 1
ATOM 851 O O . GLU B 1 5 ? 6.34 -11.516 -7.496 1 98.56 5 GLU B O 1
ATOM 856 N N . ILE B 1 6 ? 6.848 -13.539 -8.336 1 98.44 6 ILE B N 1
ATOM 857 C CA . ILE B 1 6 ? 6.203 -14.312 -7.277 1 98.44 6 ILE B CA 1
ATOM 858 C C . ILE B 1 6 ? 7.266 -14.953 -6.391 1 98.44 6 ILE B C 1
ATOM 860 O O . ILE B 1 6 ? 8.219 -15.562 -6.891 1 98.44 6 ILE B O 1
ATOM 864 N N . TRP B 1 7 ? 7.066 -14.836 -5.086 1 97.12 7 TRP B N 1
ATOM 865 C CA . TRP B 1 7 ? 8.023 -15.367 -4.125 1 97.12 7 TRP B CA 1
ATOM 866 C C . TRP B 1 7 ? 7.32 -16.203 -3.066 1 97.12 7 TRP B C 1
ATOM 868 O O . TRP B 1 7 ? 6.207 -15.883 -2.646 1 97.12 7 TRP B O 1
ATOM 878 N N . THR B 1 8 ? 7.961 -17.25 -2.623 1 95.69 8 THR B N 1
ATOM 879 C CA . THR B 1 8 ? 7.594 -17.938 -1.389 1 95.69 8 THR B CA 1
ATOM 880 C C . THR B 1 8 ? 8.273 -17.297 -0.186 1 95.69 8 THR B C 1
ATOM 882 O O . THR B 1 8 ? 9.492 -17.094 -0.192 1 95.69 8 THR B O 1
ATOM 885 N N . ILE B 1 9 ? 7.434 -16.938 0.792 1 94.81 9 ILE B N 1
ATOM 886 C CA . ILE B 1 9 ? 7.949 -16.266 1.979 1 94.81 9 ILE B CA 1
ATOM 887 C C . ILE B 1 9 ? 8.172 -17.281 3.096 1 94.81 9 ILE B C 1
ATOM 889 O O . ILE B 1 9 ? 7.371 -18.203 3.268 1 94.81 9 ILE B O 1
ATOM 893 N N . GLY B 1 10 ? 9.086 -17.125 3.865 1 83.69 10 GLY B N 1
ATOM 894 C CA . GLY B 1 10 ? 9.391 -18 4.992 1 83.69 10 GLY B CA 1
ATOM 895 C C . GLY B 1 10 ? 10.859 -18.359 5.082 1 83.69 10 GLY B C 1
ATOM 896 O O . GLY B 1 10 ? 11.727 -17.609 4.633 1 83.69 10 GLY B O 1
ATOM 897 N N . ASP B 1 11 ? 11.117 -19.125 5.996 1 70.75 11 ASP B N 1
ATOM 898 C CA . ASP B 1 11 ? 12.43 -19.766 6.043 1 70.75 11 ASP B CA 1
ATOM 899 C C . ASP B 1 11 ? 12.391 -21.141 5.367 1 70.75 11 ASP B C 1
ATOM 901 O O . ASP B 1 11 ? 11.32 -21.734 5.207 1 70.75 11 ASP B O 1
ATOM 905 N N . ARG B 1 12 ? 13.539 -21.406 4.609 1 58.5 12 ARG B N 1
ATOM 906 C CA . ARG B 1 12 ? 13.695 -22.641 3.854 1 58.5 12 ARG B CA 1
ATOM 907 C C . ARG B 1 12 ? 13.047 -23.812 4.582 1 58.5 12 ARG B C 1
ATOM 909 O O . ARG B 1 12 ? 12.477 -24.703 3.947 1 58.5 12 ARG B O 1
ATOM 916 N N . SER B 1 13 ? 12.984 -23.781 5.824 1 63.34 13 SER B N 1
ATOM 917 C CA . SER B 1 13 ? 12.445 -24.922 6.566 1 63.34 13 SER B CA 1
ATOM 918 C C . SER B 1 13 ? 10.969 -24.719 6.883 1 63.34 13 SER B C 1
ATOM 920 O O . SER B 1 13 ? 10.289 -25.656 7.309 1 63.34 13 SER B O 1
ATOM 922 N N . ASP B 1 14 ? 10.391 -23.484 6.668 1 61.56 14 ASP B N 1
ATOM 923 C CA . ASP B 1 14 ? 9 -23.156 6.957 1 61.56 14 ASP B CA 1
ATOM 924 C C . ASP B 1 14 ? 8.453 -22.156 5.938 1 61.56 14 ASP B C 1
ATOM 926 O O . ASP B 1 14 ? 8.43 -20.953 6.188 1 61.56 14 ASP B O 1
ATOM 930 N N . LEU B 1 15 ? 8.07 -22.734 4.77 1 62.22 15 LEU B N 1
ATOM 931 C CA . LEU B 1 15 ? 7.457 -21.938 3.715 1 62.22 15 LEU B CA 1
ATOM 932 C C . LEU B 1 15 ? 6.027 -21.547 4.09 1 62.22 15 LEU B C 1
ATOM 934 O O . LEU B 1 15 ? 5.207 -22.422 4.395 1 62.22 15 LEU B O 1
ATOM 938 N N . ARG B 1 16 ? 5.816 -20.422 4.059 1 78.62 16 ARG B N 1
ATOM 939 C CA . ARG B 1 16 ? 4.566 -19.953 4.656 1 78.62 16 ARG B CA 1
ATOM 940 C C . ARG B 1 16 ? 3.553 -19.578 3.58 1 78.62 16 ARG B C 1
ATOM 942 O O . ARG B 1 16 ? 2.561 -20.281 3.379 1 78.62 16 ARG B O 1
ATOM 949 N N . TYR B 1 17 ? 3.82 -18.578 2.848 1 91 17 TYR B N 1
ATOM 950 C CA . TYR B 1 17 ? 2.811 -18.109 1.902 1 91 17 TYR B CA 1
ATOM 951 C C . TYR B 1 17 ? 3.457 -17.438 0.701 1 91 17 TYR B C 1
ATOM 953 O O . TYR B 1 17 ? 4.664 -17.188 0.7 1 91 17 TYR B O 1
ATOM 961 N N . ARG B 1 18 ? 2.811 -17.391 -0.456 1 96.06 18 ARG B N 1
ATOM 962 C CA . ARG B 1 18 ? 3.316 -16.766 -1.677 1 96.06 18 ARG B CA 1
ATOM 963 C C . ARG B 1 18 ? 2.834 -15.328 -1.8 1 96.06 18 ARG B C 1
ATOM 965 O O . ARG B 1 18 ? 1.721 -15 -1.381 1 96.06 18 ARG B O 1
ATOM 972 N N . VAL B 1 19 ? 3.719 -14.594 -2.365 1 98.06 19 VAL B N 1
ATOM 973 C CA . VAL B 1 19 ? 3.348 -13.203 -2.607 1 98.06 19 VAL B CA 1
ATOM 974 C C . VAL B 1 19 ? 3.752 -12.805 -4.023 1 98.06 19 VAL B C 1
ATOM 976 O O . VAL B 1 19 ? 4.59 -13.461 -4.648 1 98.06 19 VAL B O 1
ATOM 979 N N . LEU B 1 20 ? 3.102 -11.766 -4.5 1 98.75 20 LEU B N 1
ATOM 980 C CA . LEU B 1 20 ? 3.459 -11.109 -5.75 1 98.75 20 LEU B CA 1
ATOM 981 C C . LEU B 1 20 ? 3.965 -9.688 -5.492 1 98.75 20 LEU B C 1
ATOM 983 O O . LEU B 1 20 ? 3.336 -8.93 -4.754 1 98.75 20 LEU B O 1
ATOM 987 N N . VAL B 1 21 ? 5.086 -9.352 -6.039 1 98.75 21 VAL B N 1
ATOM 988 C CA . VAL B 1 21 ? 5.676 -8.031 -5.863 1 98.75 21 VAL B CA 1
ATOM 989 C C . VAL B 1 21 ? 4.957 -7.02 -6.754 1 98.75 21 VAL B C 1
ATOM 991 O O . VAL B 1 21 ? 4.871 -7.199 -7.969 1 98.75 21 VAL B O 1
ATOM 994 N N . LEU B 1 22 ? 4.484 -5.906 -6.121 1 98.81 22 LEU B N 1
ATOM 995 C CA . LEU B 1 22 ? 3.686 -4.926 -6.848 1 98.81 22 LEU B CA 1
ATOM 996 C C . LEU B 1 22 ? 4.465 -3.629 -7.043 1 98.81 22 LEU B C 1
ATOM 998 O O . LEU B 1 22 ? 4.223 -2.891 -8 1 98.81 22 LEU B O 1
ATOM 1002 N N . SER B 1 23 ? 5.406 -3.285 -6.129 1 98.69 23 SER B N 1
ATOM 1003 C CA . SER B 1 23 ? 6.105 -2.004 -6.164 1 98.69 23 SER B CA 1
ATOM 1004 C C . SER B 1 23 ? 7.125 -1.959 -7.293 1 98.69 23 SER B C 1
ATOM 1006 O O . SER B 1 23 ? 7.621 -3 -7.73 1 98.69 23 SER B O 1
ATOM 1008 N N . ALA B 1 24 ? 7.422 -0.774 -7.711 1 98.19 24 ALA B N 1
ATOM 1009 C CA . ALA B 1 24 ? 8.305 -0.492 -8.844 1 98.19 24 ALA B CA 1
ATOM 1010 C C . ALA B 1 24 ? 9.742 -0.901 -8.531 1 98.19 24 ALA B C 1
ATOM 1012 O O . ALA B 1 24 ? 10.195 -0.78 -7.395 1 98.19 24 ALA B O 1
ATOM 1013 N N . ASP B 1 25 ? 10.438 -1.28 -9.586 1 97.62 25 ASP B N 1
ATOM 1014 C CA . ASP B 1 25 ? 11.828 -1.7 -9.43 1 97.62 25 ASP B CA 1
ATOM 1015 C C . ASP B 1 25 ? 12.703 -0.542 -8.953 1 97.62 25 ASP B C 1
ATOM 1017 O O . ASP B 1 25 ? 13.664 -0.75 -8.219 1 97.62 25 ASP B O 1
ATOM 1021 N N . SER B 1 26 ? 12.344 0.667 -9.383 1 95.44 26 SER B N 1
ATOM 1022 C CA . SER B 1 26 ? 13.094 1.837 -8.938 1 95.44 26 SER B CA 1
ATOM 1023 C C . SER B 1 26 ? 13.062 1.959 -7.414 1 95.44 26 SER B C 1
ATOM 1025 O O . SER B 1 26 ? 14.031 2.422 -6.805 1 95.44 26 SER B O 1
ATOM 1027 N N . TYR B 1 27 ? 11.992 1.53 -6.832 1 97.12 27 TYR B N 1
ATOM 1028 C CA . TYR B 1 27 ? 11.883 1.479 -5.379 1 97.12 27 TYR B CA 1
ATOM 1029 C C . TYR B 1 27 ? 12.547 0.221 -4.824 1 97.12 27 TYR B C 1
ATOM 1031 O O . TYR B 1 27 ? 13.32 0.289 -3.871 1 97.12 27 TYR B O 1
ATOM 1039 N N . ASN B 1 28 ? 12.273 -0.92 -5.422 1 97.5 28 ASN B N 1
ATOM 1040 C CA . ASN B 1 28 ? 12.688 -2.225 -4.914 1 97.5 28 ASN B CA 1
ATOM 1041 C C . ASN B 1 28 ? 14.203 -2.352 -4.855 1 97.5 28 ASN B C 1
ATOM 1043 O O . ASN B 1 28 ? 14.742 -3.107 -4.043 1 97.5 28 ASN B O 1
ATOM 1047 N N . GLU B 1 29 ? 14.906 -1.622 -5.68 1 94.81 29 GLU B N 1
ATOM 1048 C CA . GLU B 1 29 ? 16.344 -1.776 -5.82 1 94.81 29 GLU B CA 1
ATOM 1049 C C . GLU B 1 29 ? 17.094 -0.907 -4.816 1 94.81 29 GLU B C 1
ATOM 1051 O O . GLU B 1 29 ? 18.328 -1.011 -4.688 1 94.81 29 GLU B O 1
ATOM 1056 N N . ARG B 1 30 ? 16.406 -0.107 -4.102 1 91.75 30 ARG B N 1
ATOM 1057 C CA . ARG B 1 30 ? 17.031 0.739 -3.096 1 91.75 30 ARG B CA 1
ATOM 1058 C C . ARG B 1 30 ? 17.562 -0.094 -1.931 1 91.75 30 ARG B C 1
ATOM 1060 O O . ARG B 1 30 ? 17.047 -1.18 -1.656 1 91.75 30 ARG B O 1
ATOM 1067 N N . ASP B 1 31 ? 18.516 0.561 -1.259 1 89.19 31 ASP B N 1
ATOM 1068 C CA . ASP B 1 31 ? 19.047 -0.099 -0.07 1 89.19 31 ASP B CA 1
ATOM 1069 C C . ASP B 1 31 ? 17.969 -0.25 1.003 1 89.19 31 ASP B C 1
ATOM 1071 O O . ASP B 1 31 ? 17.25 0.703 1.306 1 89.19 31 ASP B O 1
ATOM 1075 N N . ASN B 1 32 ? 17.766 -1.432 1.507 1 88.44 32 ASN B N 1
ATOM 1076 C CA . ASN B 1 32 ? 16.875 -1.73 2.625 1 88.44 32 ASN B CA 1
ATOM 1077 C C . ASN B 1 32 ? 15.406 -1.583 2.23 1 88.44 32 ASN B C 1
ATOM 1079 O O . ASN B 1 32 ? 14.547 -1.374 3.088 1 88.44 32 ASN B O 1
ATOM 1083 N N . ALA B 1 33 ? 15.289 -1.595 0.886 1 91 33 ALA B N 1
ATOM 1084 C CA . ALA B 1 33 ? 13.906 -1.491 0.428 1 91 33 ALA B CA 1
ATOM 1085 C C . ALA B 1 33 ? 13.062 -2.646 0.962 1 91 33 ALA B C 1
ATOM 1087 O O . ALA B 1 33 ? 13.578 -3.734 1.22 1 91 33 ALA B O 1
ATOM 1088 N N . SER B 1 34 ? 11.844 -2.357 1.278 1 97.06 34 SER B N 1
ATOM 1089 C CA . SER B 1 34 ? 10.797 -3.334 1.57 1 97.06 34 SER B CA 1
ATOM 1090 C C . SER B 1 34 ? 9.68 -3.275 0.534 1 97.06 34 SER B C 1
ATOM 1092 O O . SER B 1 34 ? 8.734 -2.502 0.679 1 97.06 34 SER B O 1
ATOM 1094 N N . PRO B 1 35 ? 9.812 -4.098 -0.5 1 98.25 35 PRO B N 1
ATOM 1095 C CA . PRO B 1 35 ? 8.82 -4.086 -1.576 1 98.25 35 PRO B CA 1
ATOM 1096 C C . PRO B 1 35 ? 7.398 -4.301 -1.065 1 98.25 35 PRO B C 1
ATOM 1098 O O . PRO B 1 35 ? 7.195 -4.98 -0.056 1 98.25 35 PRO B O 1
ATOM 1101 N N . TYR B 1 36 ? 6.445 -3.637 -1.712 1 98.69 36 TYR B N 1
ATOM 1102 C CA . TYR B 1 36 ? 5.039 -3.938 -1.483 1 98.69 36 TYR B CA 1
ATOM 1103 C C . TYR B 1 36 ? 4.633 -5.219 -2.199 1 98.69 36 TYR B C 1
ATOM 1105 O O . TYR B 1 36 ? 4.793 -5.336 -3.416 1 98.69 36 TYR B O 1
ATOM 1113 N N . CYS B 1 37 ? 4.09 -6.168 -1.417 1 98.62 37 CYS B N 1
ATOM 1114 C CA . CYS B 1 37 ? 3.721 -7.484 -1.931 1 98.62 37 CYS B CA 1
ATOM 1115 C C . CYS B 1 37 ? 2.291 -7.84 -1.543 1 98.62 37 CYS B C 1
ATOM 1117 O O . CYS B 1 37 ? 1.854 -7.547 -0.429 1 98.62 37 CYS B O 1
ATOM 1119 N N . ALA B 1 38 ? 1.634 -8.391 -2.473 1 98.62 38 ALA B N 1
ATOM 1120 C CA . ALA B 1 38 ? 0.285 -8.883 -2.203 1 98.62 38 ALA B CA 1
ATOM 1121 C C . ALA B 1 38 ? 0.273 -10.406 -2.072 1 98.62 38 ALA B C 1
ATOM 1123 O O . ALA B 1 38 ? 0.963 -11.102 -2.82 1 98.62 38 ALA B O 1
ATOM 1124 N N . PRO B 1 39 ? -0.491 -10.953 -1.136 1 97.56 39 PRO B N 1
ATOM 1125 C CA . PRO B 1 39 ? -0.573 -12.406 -0.997 1 97.56 39 PRO B CA 1
ATOM 1126 C C . PRO B 1 39 ? -1.322 -13.07 -2.152 1 97.56 39 PRO B C 1
ATOM 1128 O O . PRO B 1 39 ? -2.189 -12.445 -2.768 1 97.56 39 PRO B O 1
ATOM 1131 N N . ILE B 1 40 ? -0.908 -14.234 -2.422 1 97.25 40 ILE B N 1
ATOM 1132 C CA . ILE B 1 40 ? -1.616 -15.094 -3.359 1 97.25 40 ILE B CA 1
ATOM 1133 C C . ILE B 1 40 ? -2.359 -16.188 -2.594 1 97.25 40 ILE B C 1
ATOM 1135 O O . ILE B 1 40 ? -1.75 -16.953 -1.836 1 97.25 40 ILE B O 1
ATOM 1139 N N . VAL B 1 41 ? -3.656 -16.219 -2.686 1 94.19 41 VAL B N 1
ATOM 1140 C CA . VAL B 1 41 ? -4.461 -17.203 -1.982 1 94.19 41 VAL B CA 1
ATOM 1141 C C . VAL B 1 41 ? -5.109 -18.156 -2.99 1 94.19 41 VAL B C 1
ATOM 1143 O O . VAL B 1 41 ? -5.133 -17.875 -4.191 1 94.19 41 VAL B O 1
ATOM 1146 N N . ARG B 1 42 ? -5.574 -19.297 -2.512 1 88.69 42 ARG B N 1
ATOM 1147 C CA . ARG B 1 42 ? -6.238 -20.266 -3.369 1 88.69 42 ARG B CA 1
ATOM 1148 C C . ARG B 1 42 ? -7.605 -19.766 -3.818 1 88.69 42 ARG B C 1
ATOM 1150 O O . ARG B 1 42 ? -8.328 -19.141 -3.043 1 88.69 42 ARG B O 1
ATOM 1157 N N . GLN B 1 43 ? -7.871 -19.922 -5.086 1 77.88 43 GLN B N 1
ATOM 1158 C CA . GLN B 1 43 ? -9.195 -19.578 -5.594 1 77.88 43 GLN B CA 1
ATOM 1159 C C . GLN B 1 43 ? -10.242 -20.578 -5.094 1 77.88 43 GLN B C 1
ATOM 1161 O O . GLN B 1 43 ? -10.055 -21.781 -5.191 1 77.88 43 GLN B O 1
ATOM 1166 N N . ARG B 1 44 ? -11.219 -20.234 -4.184 1 69.44 44 ARG B N 1
ATOM 1167 C CA . ARG B 1 44 ? -12.211 -21.094 -3.547 1 69.44 44 ARG B CA 1
ATOM 1168 C C . ARG B 1 44 ? -13.359 -21.422 -4.5 1 69.44 44 ARG B C 1
ATOM 1170 O O . ARG B 1 44 ? -14.469 -21.703 -4.062 1 69.44 44 ARG B O 1
ATOM 1177 N N . GLY B 1 45 ? -13.141 -21.656 -5.641 1 66.38 45 GLY B N 1
ATOM 1178 C CA . GLY B 1 45 ? -14.211 -22.141 -6.496 1 66.38 45 GLY B CA 1
ATOM 1179 C C . GLY B 1 45 ? -15.227 -21.062 -6.84 1 66.38 45 GLY B C 1
ATOM 1180 O O . GLY B 1 45 ? -16.219 -21.328 -7.52 1 66.38 45 GLY B O 1
ATOM 1181 N N . VAL B 1 46 ? -15.188 -19.969 -6.152 1 61.03 46 VAL B N 1
ATOM 1182 C CA . VAL B 1 46 ? -16.188 -18.938 -6.387 1 61.03 46 VAL B CA 1
ATOM 1183 C C . VAL B 1 46 ? -15.844 -18.156 -7.656 1 61.03 46 VAL B C 1
ATOM 1185 O O . VAL B 1 46 ? -14.672 -17.891 -7.93 1 61.03 46 VAL B O 1
ATOM 1188 N N . THR B 1 47 ? -16.844 -18 -8.484 1 67.12 47 THR B N 1
ATOM 1189 C CA . THR B 1 47 ? -16.719 -17.359 -9.781 1 67.12 47 THR B CA 1
ATOM 1190 C C . THR B 1 47 ? -16.516 -15.852 -9.617 1 67.12 47 THR B C 1
ATOM 1192 O O . THR B 1 47 ? -15.789 -15.227 -10.391 1 67.12 47 THR B O 1
ATOM 1195 N N . GLU B 1 48 ? -17.062 -15.289 -8.578 1 84.62 48 GLU B N 1
ATOM 1196 C CA . GLU B 1 48 ? -16.953 -13.836 -8.477 1 84.62 48 GLU B CA 1
ATOM 1197 C C . GLU B 1 48 ? -15.922 -13.438 -7.422 1 84.62 48 GLU B C 1
ATOM 1199 O O . GLU B 1 48 ? -16.047 -13.797 -6.254 1 84.62 48 GLU B O 1
ATOM 1204 N N . LEU B 1 49 ? -14.961 -12.82 -7.891 1 88.88 49 LEU B N 1
ATOM 1205 C CA . LEU B 1 49 ? -13.914 -12.375 -6.98 1 88.88 49 LEU B CA 1
ATOM 1206 C C . LEU B 1 49 ? -14.281 -11.047 -6.328 1 88.88 49 LEU B C 1
ATOM 1208 O O . LEU B 1 49 ? -14.953 -10.219 -6.941 1 88.88 49 LEU B O 1
ATOM 1212 N N . PRO B 1 50 ? -13.945 -10.969 -5.047 1 87.94 50 PRO B N 1
ATOM 1213 C CA . PRO B 1 50 ? -14.141 -9.648 -4.445 1 87.94 50 PRO B CA 1
ATOM 1214 C C . PRO B 1 50 ? -13.352 -8.555 -5.16 1 87.94 50 PRO B C 1
ATOM 1216 O O . PRO B 1 50 ? -12.461 -8.852 -5.957 1 87.94 50 PRO B O 1
ATOM 1219 N N . PRO B 1 51 ? -13.781 -7.32 -4.871 1 91.25 51 PRO B N 1
ATOM 1220 C CA . PRO B 1 51 ? -13 -6.215 -5.434 1 91.25 51 PRO B CA 1
ATOM 1221 C C . PRO B 1 51 ? -11.523 -6.289 -5.07 1 91.25 51 PRO B C 1
ATOM 1223 O O . PRO B 1 51 ? -11.172 -6.781 -3.994 1 91.25 51 PRO B O 1
ATOM 1226 N N . TYR B 1 52 ? -10.609 -5.988 -5.945 1 95.62 52 TYR B N 1
ATOM 1227 C CA . TYR B 1 52 ? -9.164 -5.848 -5.785 1 95.62 52 TYR B CA 1
A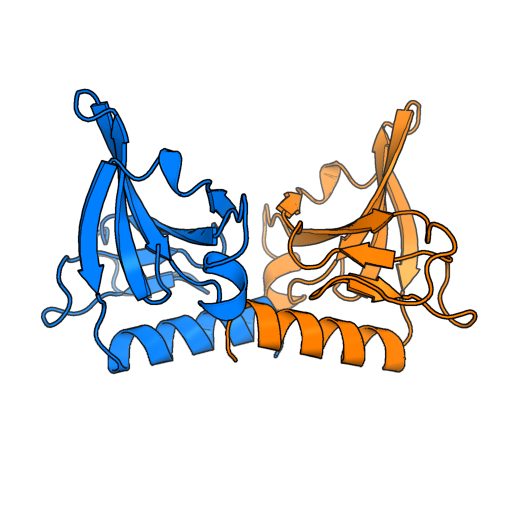TOM 1228 C C . TYR B 1 52 ? -8.477 -7.211 -5.773 1 95.62 52 TYR B C 1
ATOM 1230 O O . TYR B 1 52 ? -7.305 -7.32 -5.414 1 95.62 52 TYR B O 1
ATOM 1238 N N . ALA B 1 53 ? -9.266 -8.266 -5.969 1 96.38 53 ALA B N 1
ATOM 1239 C CA . ALA B 1 53 ? -8.688 -9.594 -6.18 1 96.38 53 ALA B CA 1
ATOM 1240 C C . ALA B 1 53 ? -8.531 -9.883 -7.668 1 96.38 53 ALA B C 1
ATOM 1242 O O . ALA B 1 53 ? -9.438 -9.633 -8.461 1 96.38 53 ALA B O 1
ATOM 1243 N N . VAL B 1 54 ? -7.359 -10.383 -8.016 1 97.25 54 VAL B N 1
ATOM 1244 C CA . VAL B 1 54 ? -7.059 -10.672 -9.414 1 97.25 54 VAL B CA 1
ATOM 1245 C C . VAL B 1 54 ? -6.637 -12.133 -9.562 1 97.25 54 VAL B C 1
ATOM 1247 O O . VAL B 1 54 ? -5.648 -12.562 -8.969 1 97.25 54 VAL B O 1
ATOM 1250 N N . ALA B 1 55 ? -7.375 -12.859 -10.359 1 96.5 55 ALA B N 1
ATOM 1251 C CA . ALA B 1 55 ? -7.027 -14.25 -10.625 1 96.5 55 ALA B CA 1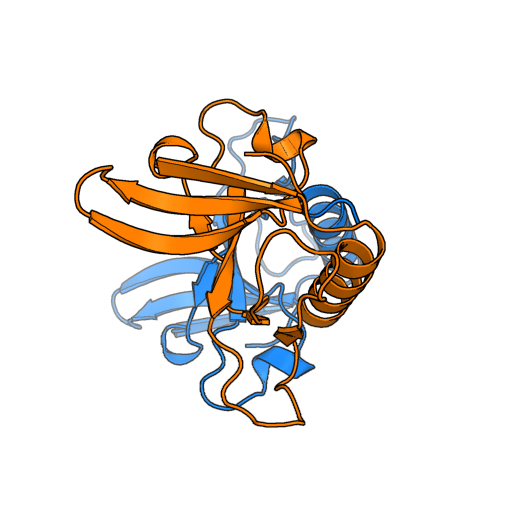
ATOM 1252 C C . ALA B 1 55 ? -5.844 -14.352 -11.586 1 96.5 55 ALA B C 1
ATOM 1254 O O . ALA B 1 55 ? -5.82 -13.688 -12.625 1 96.5 55 ALA B O 1
ATOM 1255 N N . LEU B 1 56 ? -4.875 -15.164 -11.133 1 96.75 56 LEU B N 1
ATOM 1256 C CA . LEU B 1 56 ? -3.822 -15.523 -12.078 1 96.75 56 LEU B CA 1
ATOM 1257 C C . LEU B 1 56 ? -4.336 -16.516 -13.117 1 96.75 56 LEU B C 1
ATOM 1259 O O . LEU B 1 56 ? -5.398 -17.125 -12.93 1 96.75 56 LEU B O 1
ATOM 1263 N N . THR B 1 57 ? -3.604 -16.547 -14.258 1 95.19 57 THR B N 1
ATOM 1264 C CA . THR B 1 57 ? -4.047 -17.391 -15.352 1 95.19 57 THR B CA 1
ATOM 1265 C C . THR B 1 57 ? -3.145 -18.609 -15.492 1 95.19 57 THR B C 1
ATOM 1267 O O . THR B 1 57 ? -2.135 -18.734 -14.789 1 95.19 57 THR B O 1
ATOM 1270 N N . GLU B 1 58 ? -3.514 -19.516 -16.375 1 95.12 58 GLU B N 1
ATOM 1271 C CA . GLU B 1 58 ? -2.756 -20.734 -16.625 1 95.12 58 GLU B CA 1
ATOM 1272 C C . GLU B 1 58 ? -1.367 -20.438 -17.172 1 95.12 58 GLU B C 1
ATOM 1274 O O . GLU B 1 58 ? -0.462 -21.266 -17.094 1 95.12 58 GLU B O 1
ATOM 1279 N N . GLN B 1 59 ? -1.208 -19.266 -17.75 1 97.38 59 GLN B N 1
ATOM 1280 C CA . GLN B 1 59 ? 0.072 -18.891 -18.344 1 97.38 59 GLN B CA 1
ATOM 1281 C C . GLN B 1 59 ? 1.024 -18.344 -17.281 1 97.38 59 GLN B C 1
ATOM 1283 O O . GLN B 1 59 ? 2.213 -18.156 -17.547 1 97.38 59 GLN B O 1
ATOM 1288 N N . ASP B 1 60 ? 0.477 -18.078 -16.094 1 98 60 ASP B N 1
ATOM 1289 C CA . ASP B 1 60 ? 1.315 -17.641 -14.977 1 98 60 ASP B CA 1
ATOM 1290 C C . ASP B 1 60 ? 2.02 -18.828 -14.32 1 98 60 ASP B C 1
ATOM 1292 O O . ASP B 1 60 ? 1.634 -19.984 -14.531 1 98 60 ASP B O 1
ATOM 1296 N N . PRO B 1 61 ? 3.076 -18.516 -13.516 1 97.44 61 PRO B N 1
ATOM 1297 C CA . PRO B 1 61 ? 3.885 -19.609 -12.953 1 97.44 61 PRO B CA 1
ATOM 1298 C C . PRO B 1 61 ? 3.111 -20.453 -11.953 1 97.44 61 PRO B C 1
ATOM 1300 O O . PRO B 1 61 ? 3.482 -21.609 -11.703 1 97.44 61 PRO B O 1
ATOM 1303 N N . ILE B 1 62 ? 2.125 -19.844 -11.281 1 95.62 62 ILE B N 1
ATOM 1304 C CA . ILE B 1 62 ? 1.274 -20.578 -10.352 1 95.62 62 ILE B CA 1
ATOM 1305 C C . ILE B 1 62 ? -0.182 -20.156 -10.547 1 95.62 62 ILE B C 1
ATOM 1307 O O . ILE B 1 62 ? -0.465 -19.156 -11.211 1 95.62 62 ILE B O 1
ATOM 1311 N N . THR B 1 63 ? -1.053 -20.984 -9.945 1 93.56 63 THR B N 1
ATOM 1312 C CA . THR B 1 63 ? -2.459 -20.594 -9.867 1 93.56 63 THR B CA 1
ATOM 1313 C C . THR B 1 63 ? -2.756 -19.891 -8.555 1 93.56 63 THR B C 1
ATOM 1315 O O . THR B 1 63 ? -2.006 -20.016 -7.582 1 93.56 63 THR B O 1
ATOM 1318 N N . GLY B 1 64 ? -3.809 -19.109 -8.633 1 95.44 64 GLY B N 1
ATOM 1319 C CA . GLY B 1 64 ? -4.203 -18.422 -7.414 1 95.44 64 GLY B CA 1
ATOM 1320 C C . GLY B 1 64 ? -4.793 -17.047 -7.668 1 95.44 64 GLY B C 1
ATOM 1321 O O . GLY B 1 64 ? -5.004 -16.656 -8.82 1 95.44 64 GLY B O 1
ATOM 1322 N N . VAL B 1 65 ? -5.172 -16.438 -6.566 1 96.81 65 VAL B N 1
ATOM 1323 C CA . VAL B 1 65 ? -5.766 -15.102 -6.582 1 96.81 65 VAL B CA 1
ATOM 1324 C C . VAL B 1 65 ? -4.891 -14.133 -5.789 1 96.81 65 VAL B C 1
ATOM 1326 O O . VAL B 1 65 ? -4.562 -14.391 -4.625 1 96.81 65 VAL B O 1
ATOM 1329 N N . VAL B 1 66 ? -4.453 -13.102 -6.445 1 98 66 VAL B N 1
ATOM 1330 C CA . VAL B 1 66 ? -3.688 -12.047 -5.789 1 98 66 VAL B CA 1
ATOM 1331 C C . VAL B 1 66 ? -4.641 -11.062 -5.117 1 98 66 VAL B C 1
ATOM 1333 O O . VAL B 1 66 ? -5.539 -10.516 -5.762 1 98 66 VAL B O 1
ATOM 1336 N N . VAL B 1 67 ? -4.457 -10.883 -3.812 1 97.12 67 VAL B N 1
ATOM 1337 C CA . VAL B 1 67 ? -5.324 -9.969 -3.078 1 97.12 67 VAL B CA 1
ATOM 1338 C C . VAL B 1 67 ? -4.609 -8.633 -2.871 1 97.12 67 VAL B C 1
ATOM 1340 O O . VAL B 1 67 ? -3.926 -8.438 -1.863 1 97.12 67 VAL B O 1
ATOM 1343 N N . VAL B 1 68 ? -4.863 -7.684 -3.768 1 98.38 68 VAL B N 1
ATOM 1344 C CA . VAL B 1 68 ? -4.109 -6.441 -3.896 1 98.38 68 VAL B CA 1
ATOM 1345 C C . VAL B 1 68 ? -4.32 -5.578 -2.654 1 98.38 68 VAL B C 1
ATOM 1347 O O . VAL B 1 68 ? -3.383 -4.941 -2.166 1 98.38 68 VAL B O 1
ATOM 1350 N N . ASN B 1 69 ? -5.547 -5.566 -2.092 1 97.56 69 ASN B N 1
ATOM 1351 C CA . ASN B 1 69 ? -5.836 -4.715 -0.945 1 97.56 69 ASN B CA 1
ATOM 1352 C C . ASN B 1 69 ? -5.363 -5.348 0.359 1 97.56 69 ASN B C 1
ATOM 1354 O O . ASN B 1 69 ? -5.785 -4.941 1.442 1 97.56 69 ASN B O 1
ATOM 1358 N N . ARG B 1 70 ? -4.52 -6.285 0.271 1 97 70 ARG B N 1
ATOM 1359 C CA . ARG B 1 70 ? -3.846 -6.855 1.434 1 97 70 ARG B CA 1
ATOM 1360 C C . ARG B 1 70 ? -2.33 -6.773 1.283 1 97 70 ARG B C 1
ATOM 1362 O O . ARG B 1 70 ? -1.593 -7.461 1.994 1 97 70 ARG B O 1
ATOM 1369 N N . MET B 1 71 ? -1.903 -5.941 0.396 1 98.25 71 MET B N 1
ATOM 1370 C CA . MET B 1 71 ? -0.465 -5.785 0.194 1 98.25 71 MET B CA 1
ATOM 1371 C C . MET B 1 71 ? 0.2 -5.207 1.438 1 98.25 71 MET B C 1
ATOM 1373 O O . MET B 1 71 ? -0.407 -4.414 2.16 1 98.25 71 MET B O 1
ATOM 1377 N N . ARG B 1 72 ? 1.426 -5.605 1.647 1 97.5 72 ARG B N 1
ATOM 1378 C C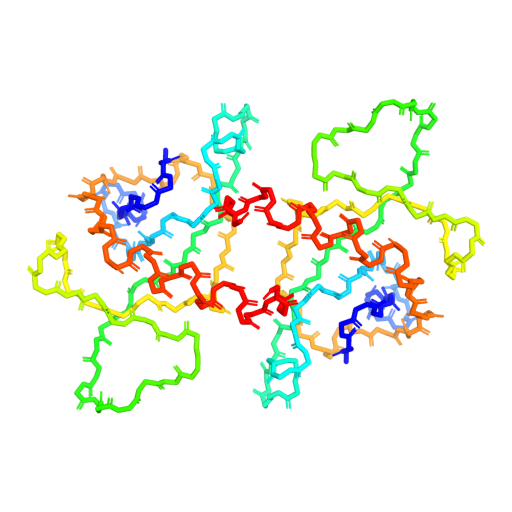A . ARG B 1 72 ? 2.281 -5.121 2.725 1 97.5 72 ARG B CA 1
ATOM 1379 C C . ARG B 1 72 ? 3.734 -5.031 2.273 1 97.5 72 ARG B C 1
ATOM 1381 O O . ARG B 1 72 ? 4.102 -5.582 1.232 1 97.5 72 ARG B O 1
ATOM 1388 N N . ARG B 1 73 ? 4.418 -4.32 3.025 1 97.69 73 ARG B N 1
ATOM 1389 C CA . ARG B 1 73 ? 5.852 -4.246 2.766 1 97.69 73 ARG B CA 1
ATOM 1390 C C . ARG B 1 73 ? 6.578 -5.457 3.348 1 97.69 73 ARG B C 1
ATOM 1392 O O . ARG B 1 73 ? 6.336 -5.84 4.496 1 97.69 73 ARG B O 1
ATOM 1399 N N . LEU B 1 74 ? 7.438 -5.984 2.59 1 95.62 74 LEU B N 1
ATOM 1400 C CA . LEU B 1 74 ? 8.266 -7.105 3.025 1 95.62 74 LEU B CA 1
ATOM 1401 C C . LEU B 1 74 ? 9.727 -6.871 2.662 1 95.62 74 LEU B C 1
ATOM 1403 O O . LEU B 1 74 ? 10.047 -6.582 1.508 1 95.62 74 LEU B O 1
ATOM 1407 N N . PRO B 1 75 ? 10.57 -7.035 3.693 1 94.19 75 PRO B N 1
ATOM 1408 C CA . PRO B 1 75 ? 11.977 -7.004 3.279 1 94.19 75 PRO B CA 1
ATOM 1409 C C . PRO B 1 75 ? 12.344 -8.148 2.34 1 94.19 75 PRO 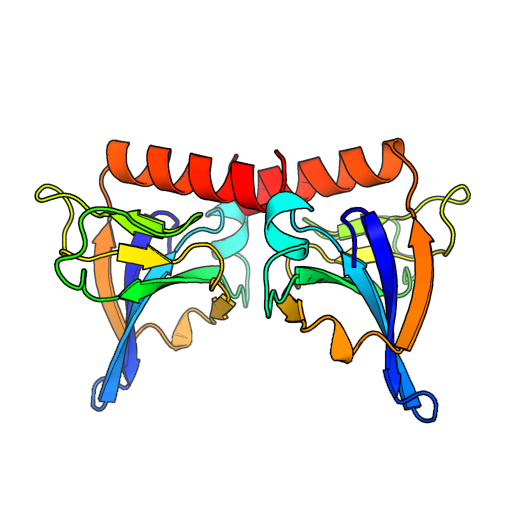B C 1
ATOM 1411 O O . PRO B 1 75 ? 11.844 -9.266 2.496 1 94.19 75 PRO B O 1
ATOM 1414 N N . ALA B 1 76 ? 13.203 -7.867 1.453 1 91 76 ALA B N 1
ATOM 1415 C CA . ALA B 1 76 ? 13.578 -8.867 0.459 1 91 76 ALA B CA 1
ATOM 1416 C C . ALA B 1 76 ? 14.188 -10.102 1.124 1 91 76 ALA B C 1
ATOM 1418 O O . ALA B 1 76 ? 14.086 -11.211 0.599 1 91 76 ALA B O 1
ATOM 1419 N N . SER B 1 77 ? 14.703 -9.938 2.342 1 90.62 77 SER B N 1
ATOM 1420 C CA . SER B 1 77 ? 15.414 -11 3.049 1 90.62 77 SER B CA 1
ATOM 1421 C C . SER B 1 77 ? 14.469 -12.125 3.457 1 90.62 77 SER B C 1
ATOM 1423 O O . SER B 1 77 ? 14.914 -13.242 3.732 1 90.62 77 SER B O 1
ATOM 1425 N N . VAL B 1 78 ? 13.188 -11.898 3.455 1 91.38 78 VAL B N 1
ATOM 1426 C CA . VAL B 1 78 ? 12.242 -12.93 3.896 1 91.38 78 VAL B CA 1
ATOM 1427 C C . VAL B 1 78 ? 11.836 -13.797 2.709 1 91.38 78 VAL B C 1
ATOM 1429 O O . VAL B 1 78 ? 11.078 -14.758 2.869 1 91.38 78 VAL B O 1
ATOM 1432 N N . GLY B 1 79 ? 12.273 -13.375 1.502 1 93.12 79 GLY B N 1
ATOM 1433 C CA . GLY B 1 79 ? 11.984 -14.18 0.326 1 93.12 79 GLY B CA 1
ATOM 1434 C C . GLY B 1 79 ? 12.805 -15.453 0.259 1 93.12 79 GLY B C 1
ATOM 1435 O O . GLY B 1 79 ? 14.008 -15.414 0.021 1 93.12 79 GLY B O 1
ATOM 1436 N N . ALA B 1 80 ? 12.172 -16.531 0.448 1 92.56 80 ALA B N 1
ATOM 1437 C CA . ALA B 1 80 ? 12.867 -17.812 0.495 1 92.56 80 ALA B CA 1
ATOM 1438 C C . ALA B 1 80 ? 13.141 -18.344 -0.91 1 92.56 80 ALA B C 1
ATOM 1440 O O . ALA B 1 80 ? 14.219 -18.875 -1.182 1 92.56 80 ALA B O 1
ATOM 1441 N N . GLU B 1 81 ? 12.094 -18.25 -1.821 1 93 81 GLU B N 1
ATOM 1442 C CA . GLU B 1 81 ? 12.211 -18.828 -3.158 1 93 81 GLU B CA 1
ATOM 1443 C C . GLU B 1 81 ? 11.453 -18 -4.188 1 93 81 GLU B C 1
ATOM 1445 O O . GLU B 1 81 ? 10.281 -17.672 -3.988 1 93 81 GLU B O 1
ATOM 1450 N N . ARG B 1 82 ? 12.172 -17.719 -5.254 1 96.06 82 ARG B N 1
ATOM 1451 C CA . ARG B 1 82 ? 11.523 -17.094 -6.398 1 96.06 82 ARG B CA 1
ATOM 1452 C C . ARG B 1 82 ? 10.844 -18.125 -7.281 1 96.06 82 ARG B C 1
ATOM 1454 O O . ARG B 1 82 ? 11.5 -19.016 -7.82 1 96.06 82 ARG B O 1
ATOM 1461 N N . ILE B 1 83 ? 9.617 -17.969 -7.449 1 96.75 83 ILE B N 1
ATOM 1462 C CA . ILE B 1 83 ? 8.852 -18.938 -8.219 1 96.75 83 ILE B CA 1
ATOM 1463 C C . ILE B 1 83 ? 8.859 -18.562 -9.695 1 96.75 83 ILE B C 1
ATOM 1465 O O . ILE B 1 83 ? 8.977 -19.422 -10.57 1 96.75 83 ILE B O 1
ATOM 1469 N N . GLY B 1 84 ? 8.695 -17.297 -9.984 1 98.06 84 GLY B N 1
ATOM 1470 C CA . GLY B 1 84 ? 8.617 -16.797 -11.352 1 98.06 84 GLY B CA 1
ATOM 1471 C C . GLY B 1 84 ? 8.031 -15.406 -11.445 1 98.06 84 GLY B C 1
ATOM 1472 O O . GLY B 1 84 ? 7.953 -14.688 -10.445 1 98.06 84 GLY B O 1
ATOM 1473 N N . MET B 1 85 ? 7.742 -15.055 -12.75 1 98.38 85 MET B N 1
ATOM 1474 C CA . MET B 1 85 ? 7.156 -13.75 -13.055 1 98.38 85 MET B CA 1
ATOM 1475 C C . MET B 1 85 ? 5.805 -13.914 -13.742 1 98.38 85 MET B C 1
ATOM 1477 O O . MET B 1 85 ? 5.652 -14.742 -14.633 1 98.38 85 MET B O 1
ATOM 1481 N N . VAL B 1 86 ? 4.879 -13.094 -13.297 1 98.69 86 VAL B N 1
ATOM 1482 C CA . VAL B 1 86 ? 3.568 -13.156 -13.93 1 98.69 86 VAL B CA 1
ATOM 1483 C C . VAL B 1 86 ? 3.658 -12.625 -15.359 1 98.69 86 VAL B C 1
ATOM 1485 O O . VAL B 1 86 ? 4.602 -11.906 -15.703 1 98.69 86 VAL B O 1
ATOM 1488 N N . THR B 1 87 ? 2.639 -13.016 -16.172 1 98.44 87 THR B N 1
ATOM 1489 C CA . THR B 1 87 ? 2.562 -12.523 -17.531 1 98.44 87 THR B CA 1
ATOM 1490 C C . THR B 1 87 ? 2.268 -11.031 -17.562 1 98.44 87 THR B C 1
ATOM 1492 O O . THR B 1 87 ? 1.785 -10.469 -16.578 1 98.44 87 THR B O 1
ATOM 1495 N N . GLY B 1 88 ? 2.57 -10.391 -18.719 1 98 88 GLY B N 1
ATOM 1496 C CA . GLY B 1 88 ? 2.209 -8.992 -18.906 1 98 88 GLY B CA 1
ATOM 1497 C C . GLY B 1 88 ? 0.72 -8.734 -18.766 1 98 88 GLY B C 1
ATOM 1498 O O . GLY B 1 88 ? 0.311 -7.699 -18.234 1 98 88 GLY B O 1
ATOM 1499 N N . ALA B 1 89 ? -0.059 -9.719 -19.25 1 98.19 89 ALA B N 1
ATOM 1500 C CA . ALA B 1 89 ? -1.511 -9.586 -19.156 1 98.19 89 ALA B CA 1
ATOM 1501 C C . ALA B 1 89 ? -1.968 -9.586 -17.703 1 98.19 89 ALA B C 1
ATOM 1503 O O . ALA B 1 89 ? -2.809 -8.773 -17.312 1 98.19 89 ALA B O 1
ATOM 1504 N N . SER B 1 90 ? -1.402 -10.477 -16.891 1 98.25 90 SER B N 1
ATOM 1505 C CA . SER B 1 90 ? -1.743 -10.516 -15.469 1 98.25 90 SER B CA 1
ATOM 1506 C C . SER B 1 90 ? -1.266 -9.258 -14.758 1 98.25 90 SER B C 1
ATOM 1508 O O . SER B 1 90 ? -1.983 -8.695 -13.922 1 98.25 90 SER B O 1
ATOM 1510 N N . MET B 1 91 ? -0.096 -8.82 -15.141 1 98.38 91 MET B N 1
ATOM 1511 C CA . MET B 1 91 ? 0.427 -7.609 -14.516 1 98.38 91 MET B CA 1
ATOM 1512 C C . MET B 1 91 ? -0.459 -6.41 -14.836 1 98.38 91 MET B C 1
ATOM 1514 O O . MET B 1 91 ? -0.624 -5.516 -14 1 98.38 91 MET B O 1
ATOM 1518 N N . ALA B 1 92 ? -1.02 -6.363 -16.047 1 98.25 92 ALA B N 1
ATOM 1519 C CA . ALA B 1 92 ? -1.915 -5.273 -16.422 1 98.25 92 ALA B CA 1
ATOM 1520 C C . ALA B 1 92 ? -3.168 -5.262 -15.555 1 98.25 92 ALA B C 1
ATOM 1522 O O . ALA B 1 92 ? -3.62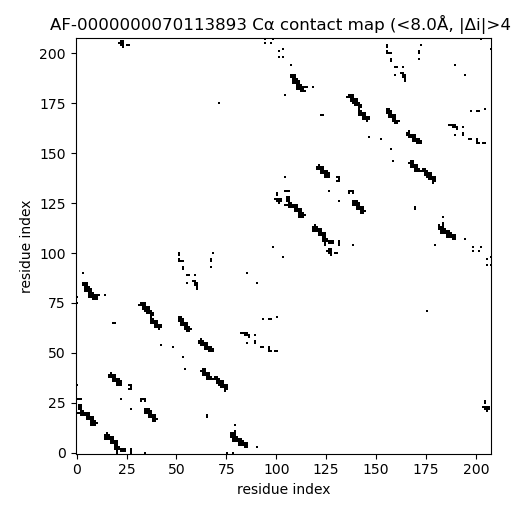1 -4.203 -15.125 1 98.25 92 ALA B O 1
ATOM 1523 N N . ARG B 1 93 ? -3.695 -6.414 -15.289 1 98 93 ARG B N 1
ATOM 1524 C CA . ARG B 1 93 ? -4.879 -6.516 -14.445 1 98 93 ARG B CA 1
ATOM 1525 C C . ARG B 1 93 ? -4.555 -6.121 -13.008 1 98 93 ARG B C 1
ATOM 1527 O O . ARG B 1 93 ? -5.359 -5.469 -12.336 1 98 93 ARG B O 1
ATOM 1534 N N . LEU B 1 94 ? -3.387 -6.535 -12.562 1 98.56 94 LEU B N 1
ATOM 1535 C CA . LEU B 1 94 ? -2.947 -6.168 -11.219 1 98.56 94 LEU B CA 1
ATOM 1536 C C . LEU B 1 94 ? -2.742 -4.664 -11.102 1 98.56 94 LEU B C 1
ATOM 1538 O O . LEU B 1 94 ? -3.115 -4.055 -10.094 1 98.56 94 LEU B O 1
ATOM 1542 N N . THR B 1 95 ? -2.172 -4.098 -12.164 1 98.12 95 THR B N 1
ATOM 1543 C CA . THR B 1 95 ? -1.971 -2.656 -12.219 1 98.12 95 THR B CA 1
ATOM 1544 C C . THR B 1 95 ? -3.307 -1.92 -12.148 1 98.12 95 THR B C 1
ATOM 1546 O O . THR B 1 95 ? -3.43 -0.915 -11.445 1 98.12 95 THR B O 1
ATOM 1549 N N . GLU B 1 96 ? -4.297 -2.418 -12.812 1 98 96 GLU B N 1
ATOM 1550 C CA . GLU B 1 96 ? -5.629 -1.816 -12.781 1 98 96 GLU B CA 1
ATOM 1551 C C . GLU B 1 96 ? -6.234 -1.908 -11.383 1 98 96 GLU B C 1
ATOM 1553 O O . GLU B 1 96 ? -6.895 -0.972 -10.922 1 98 96 GLU B O 1
ATOM 1558 N N . ALA B 1 97 ? -6.039 -3.037 -10.758 1 98.12 97 ALA B N 1
ATOM 1559 C CA . ALA B 1 97 ? -6.531 -3.201 -9.391 1 98.12 97 ALA B CA 1
ATOM 1560 C C . ALA B 1 97 ? -5.879 -2.199 -8.445 1 98.12 97 ALA B C 1
ATOM 1562 O O . ALA B 1 97 ? -6.543 -1.634 -7.574 1 98.12 97 ALA B O 1
ATOM 1563 N N . VAL B 1 98 ? -4.57 -1.962 -8.625 1 98.44 98 VAL B N 1
ATOM 1564 C CA . VAL B 1 98 ? -3.857 -0.986 -7.809 1 98.44 98 VAL B CA 1
ATOM 1565 C C . VAL B 1 98 ? -4.387 0.417 -8.102 1 98.44 98 VAL B C 1
ATOM 1567 O O . VAL B 1 98 ? -4.602 1.208 -7.18 1 98.44 98 VAL B O 1
ATOM 1570 N N . ARG B 1 99 ? -4.66 0.714 -9.367 1 97.88 99 ARG B N 1
ATOM 1571 C CA . ARG B 1 99 ? -5.223 2.006 -9.742 1 97.88 99 ARG B CA 1
ATOM 1572 C C . ARG B 1 99 ? -6.57 2.232 -9.062 1 97.88 99 ARG B C 1
ATOM 1574 O O . ARG B 1 99 ? -6.84 3.324 -8.555 1 97.88 99 ARG B O 1
ATOM 1581 N N . ASP B 1 100 ? -7.379 1.217 -9.055 1 97.19 100 ASP B N 1
ATOM 1582 C CA . ASP B 1 100 ? -8.695 1.314 -8.43 1 97.19 100 ASP B CA 1
ATOM 1583 C C . ASP B 1 100 ? -8.562 1.541 -6.926 1 97.19 100 ASP B C 1
ATOM 1585 O O . ASP B 1 100 ? -9.297 2.346 -6.348 1 97.19 100 ASP B O 1
ATOM 1589 N N . LEU B 1 101 ? -7.602 0.834 -6.273 1 98.06 101 LEU B N 1
ATOM 1590 C CA . LEU B 1 101 ? -7.398 0.889 -4.832 1 98.06 101 LEU B CA 1
ATOM 1591 C C . LEU B 1 101 ? -7 2.295 -4.391 1 98.06 101 LEU B C 1
ATOM 1593 O O . LEU B 1 101 ? -7.367 2.736 -3.301 1 98.06 101 LEU B O 1
ATOM 1597 N N . PHE B 1 102 ? -6.305 3.076 -5.309 1 97.94 102 PHE B N 1
ATOM 1598 C CA . PHE B 1 102 ? -5.793 4.383 -4.922 1 97.94 102 PHE B CA 1
ATOM 1599 C C . PHE B 1 102 ? -6.43 5.484 -5.758 1 97.94 102 PHE B C 1
ATOM 1601 O O . PHE B 1 102 ? -5.969 6.629 -5.746 1 97.94 102 PHE B O 1
ATOM 1608 N N . GLU B 1 103 ? -7.516 5.109 -6.465 1 93.06 103 GLU B N 1
ATOM 1609 C CA . GLU B 1 103 ? -8.242 6.082 -7.273 1 93.06 103 GLU B CA 1
ATOM 1610 C C . GLU B 1 103 ? -7.301 6.82 -8.227 1 93.06 103 GLU B C 1
ATOM 1612 O O . GLU B 1 103 ? -7.254 8.055 -8.227 1 93.06 103 GLU B O 1
ATOM 1617 N N . LEU B 1 104 ? -6.57 6.023 -8.953 1 88.69 104 LEU B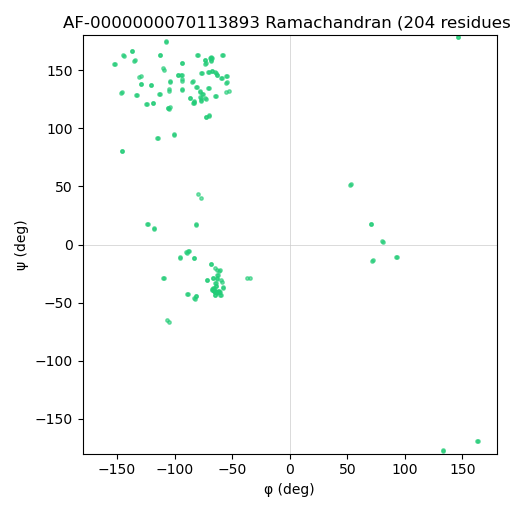 N 1
ATOM 1618 C CA . LEU B 1 104 ? -5.602 6.59 -9.883 1 88.69 104 LEU B CA 1
ATOM 1619 C C . LEU B 1 104 ? -6.113 6.504 -11.312 1 88.69 104 LEU B C 1
ATOM 1621 O O . LEU B 1 104 ? -6.941 5.648 -11.633 1 88.69 104 LEU B O 1
#

pLDDT: mean 92.77, std 9.57, range [58.5, 98.81]

Foldseek 3Di:
DAAQWKFFFAAPVDGDFIWGFHDHPVQLVDPQGFTWIFTWAADPPDPDDPQLWAFADPPALDGTITRLVRIDTHGPVRGHDTRGGGDPVSSVVNVVSVCVVVVD/DAAQWKFFFAAPVDGDFIWGFHDHPVQLVDPQGFTWIFTWAADPPDPDDPQLWAFADPVALDGTITRLVRIDTHGPVRGHDTRGGGDPVSSVVNVVSVCVVVVD

Organism: Actinoplanes teichomyceticus (NCBI:txid1867)

Sequence (208 aa):
MRRGEIWTIGDRSDLRYRVLVLSADSYNERDNASPYCAPIVRQRGVTELPPYAVALTEQDPITGVVVVNRMRRLPASVGAERIGMVTGASMARLTEAVRDLFELMRRGEIWTIGDRSDLRYRVLVLSADSYNERDNASPYCAPIVRQRGVTELPPYAVALTEQDPITGVVVVNRMRRLPASVGAERIGMVTGASMARLTEAVRDLFEL

Radius of gyration: 17.52 Å; Cα contacts (8 Å, |Δi|>4): 446; chains: 2; bounding box: 36×51×45 Å

Solvent-accessible surface area (backbone atoms only — not comparable to full-atom values): 11216 Å² total; per-residue (Å²): 115,45,53,43,27,31,31,36,30,37,47,91,91,49,73,69,49,39,30,36,30,52,26,18,48,83,55,34,72,39,88,86,32,47,40,35,27,17,41,48,42,78,72,82,81,64,86,74,67,59,88,44,46,41,73,48,47,91,84,26,77,55,81,27,27,35,34,54,89,60,47,42,68,40,53,58,85,42,54,56,41,80,72,40,54,52,41,70,70,52,47,50,54,49,50,49,36,52,26,58,47,45,65,99,115,45,53,43,26,29,31,35,29,38,46,91,90,47,74,67,50,40,29,36,30,53,27,19,48,84,54,34,70,40,88,88,30,46,38,35,27,17,41,47,41,79,70,80,79,64,86,74,67,59,89,44,46,41,72,49,48,90,84,25,77,54,81,27,26,35,34,54,87,60,46,42,67,40,52,58,86,43,52,57,41,78,74,40,56,51,41,72,70,52,46,51,54,49,50,50,36,52,25,57,48,45,65,101

InterPro domains:
  IPR003477 mRNA interferase PemK-like [PF02452] (3-102)
  IPR011067 Plasmid maintenance toxin/Cell growth inhibitor [G3DSA:2.30.30.110] (1-104)

Secondary structure (DSSP, 8-state):
--TTEEEEEEETTEEEEEEEE-S-HHHHTSTT---EEEEEE---S-SSPPTTEEE--TTSSS--EEEGGG-EE--GGGEEEEEEE--HHHHHHHHHHHHHHTT-/--TTEEEEEEETTEEEEEEEE-S-HHHHTSTT---EEEEEE---S-SSPPTTEEE--TTSSS--EEEGGG-EE--GGGEEEEEEE--HHHHHHHHHHHHHHTT-